Protein AF-A0A939M380-F1 (afdb_monomer_lite)

Secondary structure (DSSP, 8-state):
-------------------------PPPPPPPTTEEEEEEEEEE-TTSTT-EEEEEEEEE-TT--PPP----TT-------SS--------S-EESTTSSB-SSSHHHHHHHTT-SPEETT---EE--EEHHHHHHHHHHGGGSPSS------S--EEHHHHHHHHHHHTTPPPPPEE-HHHHHHHHHHHHHHHHHT------HHHHHHS---PPP-HHHHGGG--

InterPro domains:
  IPR036291 NAD(P)-binding domain superfamily [SSF51735] (95-222)

Structure (mmCIF, N/CA/C/O backbone):
data_AF-A0A939M380-F1
#
_entry.id   AF-A0A939M380-F1
#
loop_
_atom_site.group_PDB
_atom_site.id
_atom_site.type_symbol
_atom_site.label_atom_id
_atom_site.label_alt_id
_atom_site.label_comp_id
_atom_site.label_asym_id
_atom_site.label_entity_id
_atom_site.label_seq_id
_atom_site.pdbx_PDB_ins_code
_atom_site.Cartn_x
_atom_site.Cartn_y
_atom_site.Cartn_z
_atom_site.occupancy
_atom_site.B_iso_or_equiv
_atom_site.auth_seq_id
_atom_site.auth_comp_id
_atom_site.auth_asym_id
_atom_site.auth_atom_id
_atom_site.pdbx_PDB_model_num
ATOM 1 N N . MET A 1 1 ? 70.194 13.492 33.182 1.00 28.19 1 MET A N 1
ATOM 2 C CA . MET A 1 1 ? 71.571 13.928 32.869 1.00 28.19 1 MET A CA 1
ATOM 3 C C . MET A 1 1 ? 72.460 12.709 32.989 1.00 28.19 1 MET A C 1
ATOM 5 O O . MET A 1 1 ? 72.556 12.176 34.079 1.00 28.19 1 MET A O 1
ATOM 9 N N . ALA A 1 2 ? 72.834 12.131 31.847 1.00 26.52 2 ALA A N 1
ATOM 10 C CA . ALA A 1 2 ? 74.222 12.077 31.345 1.00 26.52 2 ALA A CA 1
ATOM 11 C C . ALA A 1 2 ? 74.789 10.675 31.646 1.00 26.52 2 ALA A C 1
ATOM 13 O O . ALA A 1 2 ? 74.464 10.126 32.687 1.00 26.52 2 ALA A O 1
ATOM 14 N N . ALA A 1 3 ? 75.571 9.982 30.829 1.00 26.36 3 ALA A N 1
ATOM 15 C CA . ALA A 1 3 ? 76.133 10.121 29.484 1.00 26.36 3 ALA A CA 1
ATOM 16 C C . ALA A 1 3 ? 76.517 8.664 29.096 1.00 26.36 3 ALA A C 1
ATOM 18 O O . ALA A 1 3 ? 76.814 7.865 29.979 1.00 26.36 3 ALA A O 1
ATOM 19 N N . ARG A 1 4 ? 76.247 8.142 27.895 1.00 24.91 4 ARG A N 1
ATOM 20 C CA . ARG A 1 4 ? 77.059 8.203 26.661 1.00 24.91 4 ARG A CA 1
ATOM 21 C C . ARG A 1 4 ? 78.576 8.032 26.870 1.00 24.91 4 ARG A C 1
ATOM 23 O O . ARG A 1 4 ? 79.164 8.880 27.519 1.00 24.91 4 ARG A O 1
ATOM 30 N N . GLU A 1 5 ? 79.130 6.971 26.258 1.00 28.64 5 GLU A N 1
ATOM 31 C CA . GLU A 1 5 ? 80.466 6.788 25.620 1.00 28.64 5 GLU A CA 1
ATOM 32 C C . GLU A 1 5 ? 80.814 5.279 25.661 1.00 28.64 5 GLU A C 1
ATOM 34 O O . GLU A 1 5 ? 81.024 4.720 26.729 1.00 28.64 5 GLU A O 1
ATOM 39 N N . ALA A 1 6 ? 80.624 4.470 24.612 1.00 28.73 6 ALA A N 1
ATOM 40 C CA . ALA A 1 6 ? 81.289 4.426 23.302 1.00 28.73 6 ALA A CA 1
ATOM 41 C C . ALA A 1 6 ? 82.823 4.281 23.381 1.00 28.73 6 ALA A C 1
ATOM 43 O O . ALA A 1 6 ? 83.525 5.238 23.688 1.00 28.73 6 ALA A O 1
ATOM 44 N N . LYS A 1 7 ? 83.327 3.093 23.017 1.00 26.88 7 LYS A N 1
ATOM 45 C CA . LYS A 1 7 ? 84.646 2.915 22.394 1.00 26.88 7 LYS A CA 1
ATOM 46 C C . LYS A 1 7 ? 84.550 1.901 21.254 1.00 26.88 7 LYS A C 1
ATOM 48 O O . LYS A 1 7 ? 84.319 0.716 21.481 1.00 26.88 7 LYS A O 1
ATOM 53 N N . GLU A 1 8 ? 84.692 2.438 20.047 1.00 27.58 8 GLU A N 1
ATOM 54 C CA . GLU A 1 8 ? 85.018 1.762 18.792 1.00 27.58 8 GLU A CA 1
ATOM 55 C C . GLU A 1 8 ? 86.441 1.185 18.816 1.00 27.58 8 GLU A C 1
ATOM 57 O O . GLU A 1 8 ? 87.321 1.725 19.489 1.00 27.58 8 GLU A O 1
ATOM 62 N N . ASN A 1 9 ? 86.646 0.092 18.072 1.00 26.94 9 ASN A N 1
ATOM 63 C CA . ASN A 1 9 ? 87.593 0.019 16.945 1.00 26.94 9 ASN A CA 1
ATOM 64 C C . ASN A 1 9 ? 87.469 -1.372 16.269 1.00 26.94 9 ASN A C 1
ATOM 66 O O . ASN A 1 9 ? 87.582 -2.385 16.952 1.00 26.94 9 ASN A O 1
ATOM 70 N N . GLU A 1 10 ? 86.991 -1.467 15.014 1.00 30.34 10 GLU A N 1
ATOM 71 C CA . GLU A 1 10 ? 87.742 -1.368 13.725 1.00 30.34 10 GLU A CA 1
ATOM 72 C C . GLU A 1 10 ? 88.222 -2.785 13.295 1.00 30.34 10 GLU A C 1
ATOM 74 O O . GLU A 1 10 ? 88.784 -3.494 14.118 1.00 30.34 10 GLU A O 1
ATOM 79 N N . TYR A 1 11 ? 87.986 -3.369 12.107 1.00 25.62 11 TYR A N 1
ATOM 80 C CA . TYR A 1 11 ? 88.006 -2.908 10.707 1.00 25.62 11 TYR A CA 1
ATOM 81 C C . TYR A 1 11 ? 87.287 -3.936 9.784 1.00 25.62 11 TYR A C 1
ATOM 83 O O . TYR A 1 11 ? 87.462 -5.134 10.002 1.00 25.62 11 TYR A O 1
ATOM 91 N N . ASN A 1 12 ? 86.562 -3.518 8.726 1.00 26.70 12 ASN A N 1
ATOM 92 C CA . ASN A 1 12 ? 87.056 -3.556 7.326 1.00 26.70 12 ASN A CA 1
ATOM 93 C C . ASN A 1 12 ? 86.033 -3.035 6.266 1.00 26.70 12 ASN A C 1
ATOM 95 O O . ASN A 1 12 ? 84.881 -3.453 6.242 1.00 26.70 12 ASN A O 1
ATOM 99 N N . GLU A 1 13 ? 86.533 -2.133 5.408 1.00 29.19 13 GLU A N 1
ATOM 100 C CA . GLU A 1 13 ? 86.229 -1.751 4.000 1.00 29.19 13 GLU A CA 1
ATOM 101 C C . GLU A 1 13 ? 84.811 -1.567 3.377 1.00 29.19 13 GLU A C 1
ATOM 103 O O . GLU A 1 13 ? 84.076 -2.507 3.101 1.00 29.19 13 GLU A O 1
ATOM 108 N N . TYR A 1 14 ? 84.544 -0.298 3.007 1.00 29.77 14 TYR A N 1
ATOM 109 C CA . TYR A 1 14 ? 84.024 0.282 1.739 1.00 29.77 14 TYR A CA 1
ATOM 110 C C . TYR A 1 14 ? 83.062 -0.488 0.795 1.00 29.77 14 TYR A C 1
ATOM 112 O O . TYR A 1 14 ? 83.505 -1.293 -0.014 1.00 29.77 14 TYR A O 1
ATOM 120 N N . GLN A 1 15 ? 81.796 -0.029 0.711 1.00 23.77 15 GLN A N 1
ATOM 121 C CA . GLN A 1 15 ? 81.152 0.571 -0.493 1.00 23.77 15 GLN A CA 1
ATOM 122 C C . GLN A 1 15 ? 79.663 0.916 -0.233 1.00 23.77 15 GLN A C 1
ATOM 124 O O . GLN A 1 15 ? 78.892 0.076 0.215 1.00 23.77 15 GLN A O 1
ATOM 129 N N . ILE A 1 16 ? 79.233 2.143 -0.562 1.00 32.91 16 ILE A N 1
ATOM 130 C CA . ILE A 1 16 ? 77.809 2.535 -0.665 1.00 32.91 16 ILE A CA 1
ATOM 131 C C . ILE A 1 16 ? 77.300 2.091 -2.047 1.00 32.91 16 ILE A C 1
ATOM 133 O O . ILE A 1 16 ? 77.940 2.446 -3.040 1.00 32.91 16 ILE A O 1
ATOM 137 N N . PRO A 1 17 ? 76.175 1.351 -2.156 1.00 26.00 17 PRO A N 1
ATOM 138 C CA . PRO A 1 17 ? 75.055 1.928 -2.913 1.00 26.00 17 PRO A CA 1
ATOM 139 C C . PRO A 1 17 ? 73.636 1.491 -2.494 1.00 26.00 17 PRO A C 1
ATOM 141 O O . PRO A 1 17 ? 73.383 0.364 -2.091 1.00 26.00 17 PRO A O 1
ATOM 144 N N . CYS A 1 18 ? 72.704 2.418 -2.740 1.00 22.64 18 CYS A N 1
ATOM 145 C CA . CYS A 1 18 ? 71.281 2.219 -3.037 1.00 22.64 18 CYS A CA 1
ATOM 146 C C . CYS A 1 18 ? 70.440 1.382 -2.062 1.00 22.64 18 CYS A C 1
ATOM 148 O O . CYS A 1 18 ? 70.318 0.166 -2.182 1.00 22.64 18 CYS A O 1
ATOM 150 N N . ALA A 1 19 ? 69.688 2.085 -1.212 1.00 25.19 19 ALA A N 1
ATOM 151 C CA . ALA A 1 19 ? 68.443 1.557 -0.675 1.00 25.19 19 ALA A CA 1
ATOM 152 C C . ALA A 1 19 ? 67.524 1.145 -1.838 1.00 25.19 19 ALA A C 1
ATOM 154 O O . ALA A 1 19 ? 67.106 1.980 -2.644 1.00 25.19 19 ALA A O 1
ATOM 155 N N . ALA A 1 20 ? 67.218 -0.147 -1.925 1.00 24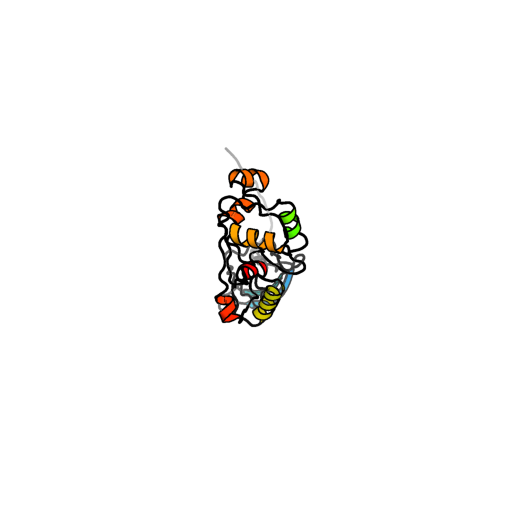.14 20 ALA A N 1
ATOM 156 C CA . ALA A 1 20 ? 66.146 -0.641 -2.766 1.00 24.14 20 ALA A CA 1
ATOM 157 C C . ALA A 1 20 ? 64.832 -0.011 -2.282 1.00 24.14 20 ALA A C 1
ATOM 159 O O . ALA A 1 20 ? 64.360 -0.287 -1.179 1.00 24.14 20 ALA A O 1
ATOM 160 N N . VAL A 1 21 ? 64.250 0.865 -3.101 1.00 25.55 21 VAL A N 1
ATOM 161 C CA . VAL A 1 21 ? 62.865 1.303 -2.931 1.00 25.55 21 VAL A CA 1
ATOM 162 C C . VAL A 1 21 ? 61.996 0.075 -3.174 1.00 25.55 21 VAL A C 1
ATOM 164 O O . VAL A 1 21 ? 61.810 -0.351 -4.312 1.00 25.55 21 VAL A O 1
ATOM 167 N N . ALA A 1 22 ? 61.482 -0.516 -2.099 1.00 23.70 22 ALA A N 1
ATOM 168 C CA . ALA A 1 22 ? 60.409 -1.488 -2.194 1.00 23.70 22 ALA A CA 1
ATOM 169 C C . ALA A 1 22 ? 59.154 -0.747 -2.681 1.00 23.70 22 ALA A C 1
ATOM 171 O O . ALA A 1 22 ? 58.470 -0.071 -1.912 1.00 23.70 22 ALA A O 1
ATOM 172 N N . ILE A 1 23 ? 58.878 -0.824 -3.984 1.00 26.62 23 ILE A N 1
ATOM 173 C CA . ILE A 1 23 ? 57.591 -0.414 -4.544 1.00 26.62 23 ILE A CA 1
ATOM 174 C C . ILE A 1 23 ? 56.575 -1.439 -4.045 1.00 26.62 23 ILE A C 1
ATOM 176 O O . ILE A 1 23 ? 56.533 -2.568 -4.529 1.00 26.62 23 ILE A O 1
ATOM 180 N N . ALA A 1 24 ? 55.782 -1.058 -3.044 1.00 27.20 24 ALA A N 1
ATOM 181 C CA . ALA A 1 24 ? 54.640 -1.843 -2.607 1.00 27.20 24 ALA A CA 1
ATOM 182 C C . ALA A 1 24 ? 53.633 -1.914 -3.763 1.00 27.20 24 ALA A C 1
ATOM 184 O O . ALA A 1 24 ? 52.935 -0.944 -4.063 1.00 27.20 24 ALA A O 1
ATOM 185 N N . THR A 1 25 ? 53.581 -3.052 -4.447 1.00 30.00 25 THR A N 1
ATOM 186 C CA . THR A 1 25 ? 52.498 -3.359 -5.378 1.00 30.00 25 THR A CA 1
ATOM 187 C C . THR A 1 25 ? 51.225 -3.535 -4.559 1.00 30.00 25 THR A C 1
ATOM 189 O O . THR A 1 25 ? 51.139 -4.464 -3.756 1.00 30.00 25 THR A O 1
ATOM 192 N N . ALA A 1 26 ? 50.249 -2.641 -4.731 1.00 37.53 26 ALA A N 1
ATOM 193 C CA . ALA A 1 26 ? 48.913 -2.850 -4.188 1.00 37.53 26 ALA A CA 1
ATOM 194 C C . ALA A 1 26 ? 48.344 -4.131 -4.810 1.00 37.53 26 ALA A C 1
ATOM 196 O O . ALA A 1 26 ? 48.208 -4.219 -6.031 1.00 37.53 26 ALA A O 1
ATOM 197 N N . MET A 1 27 ? 48.078 -5.137 -3.980 1.00 37.66 27 MET A N 1
ATOM 198 C CA . MET A 1 27 ? 47.362 -6.326 -4.424 1.00 37.66 27 MET A CA 1
ATOM 199 C C . MET A 1 27 ? 45.886 -5.967 -4.646 1.00 37.66 27 MET A C 1
ATOM 201 O O . MET A 1 27 ? 45.347 -5.171 -3.870 1.00 37.66 27 MET A O 1
ATOM 205 N N . PRO A 1 28 ? 45.233 -6.502 -5.695 1.00 44.91 28 PRO A N 1
ATOM 206 C CA . PRO A 1 28 ? 43.793 -6.354 -5.852 1.00 44.91 28 PRO A CA 1
ATOM 207 C C . PRO A 1 28 ? 43.071 -6.963 -4.647 1.00 44.91 28 PRO A C 1
ATOM 209 O O . PRO A 1 28 ? 43.544 -7.940 -4.062 1.00 44.91 28 PRO A O 1
ATOM 212 N N . ALA A 1 29 ? 41.942 -6.357 -4.275 1.00 49.19 29 ALA A N 1
ATOM 213 C CA . ALA A 1 29 ? 41.067 -6.894 -3.243 1.00 49.19 29 ALA A CA 1
ATOM 214 C C . ALA A 1 29 ? 40.643 -8.315 -3.642 1.00 49.19 29 ALA A C 1
ATOM 216 O O . ALA A 1 29 ? 40.210 -8.540 -4.774 1.00 49.19 29 ALA A O 1
ATOM 217 N N . ALA A 1 30 ? 40.829 -9.273 -2.735 1.00 47.31 30 ALA A N 1
ATOM 218 C CA . ALA A 1 30 ? 40.290 -10.611 -2.915 1.00 47.31 30 ALA A CA 1
ATOM 219 C C . ALA A 1 30 ? 38.763 -10.535 -2.813 1.00 47.31 30 ALA A C 1
ATOM 221 O O . ALA A 1 30 ? 38.241 -9.787 -1.990 1.00 47.31 30 ALA A O 1
ATOM 222 N N . ALA A 1 31 ? 38.070 -11.295 -3.654 1.00 48.09 31 ALA A N 1
ATOM 223 C CA . ALA A 1 31 ? 36.627 -11.436 -3.558 1.00 48.09 31 ALA A CA 1
ATOM 224 C C . ALA A 1 31 ? 36.254 -12.147 -2.243 1.00 48.09 31 ALA A C 1
ATOM 226 O O . ALA A 1 31 ? 36.873 -13.161 -1.906 1.00 48.09 31 ALA A O 1
ATOM 227 N N . GLU A 1 32 ? 35.269 -11.620 -1.514 1.00 56.94 32 GLU A N 1
ATOM 228 C CA . GLU A 1 32 ? 34.660 -12.283 -0.350 1.00 56.94 32 GLU A CA 1
ATOM 229 C C . GLU A 1 32 ? 33.327 -12.962 -0.728 1.00 56.94 32 GLU A C 1
ATOM 231 O O . GLU A 1 32 ? 32.855 -12.837 -1.859 1.00 56.94 32 GLU A O 1
ATOM 236 N N . ASP A 1 33 ? 32.731 -13.731 0.194 1.00 50.47 33 ASP A N 1
ATOM 237 C CA . ASP A 1 33 ? 31.532 -14.543 -0.067 1.00 50.47 33 ASP A CA 1
ATOM 238 C C . ASP A 1 33 ? 30.381 -13.707 -0.666 1.00 50.47 33 ASP A C 1
ATOM 240 O O . ASP A 1 33 ? 29.816 -12.827 -0.018 1.00 50.47 33 ASP A O 1
ATOM 244 N N . GLY A 1 34 ? 30.011 -14.011 -1.916 1.00 54.16 34 GLY A N 1
ATOM 245 C CA . GLY A 1 34 ? 28.943 -13.321 -2.656 1.00 54.16 34 GLY A CA 1
ATOM 246 C C . GLY A 1 34 ? 29.398 -12.138 -3.523 1.00 54.16 34 GLY A C 1
ATOM 247 O O . GLY A 1 34 ? 28.563 -11.507 -4.174 1.00 54.16 34 GLY A O 1
ATOM 248 N N . GLU A 1 35 ? 30.699 -11.852 -3.570 1.00 60.09 35 GLU A N 1
ATOM 249 C CA . GLU A 1 35 ? 31.323 -10.896 -4.487 1.00 60.09 35 GLU A CA 1
ATOM 250 C C . GLU A 1 35 ? 32.131 -11.666 -5.542 1.00 60.09 35 GLU A C 1
ATOM 252 O O . GLU A 1 35 ? 32.789 -12.660 -5.244 1.00 60.09 35 GLU A O 1
ATOM 257 N N . THR A 1 36 ? 32.088 -11.245 -6.805 1.00 69.62 36 THR A N 1
ATOM 258 C CA . THR A 1 36 ? 33.028 -11.728 -7.828 1.00 69.62 36 THR A CA 1
ATOM 259 C C . THR A 1 36 ? 33.773 -10.539 -8.401 1.00 69.62 36 THR A C 1
ATOM 261 O O . THR A 1 36 ? 33.195 -9.685 -9.069 1.00 69.62 36 THR A O 1
ATOM 264 N N . VAL A 1 37 ? 35.077 -10.480 -8.132 1.00 69.12 37 VAL A N 1
ATOM 265 C CA . VAL A 1 37 ? 35.956 -9.433 -8.655 1.00 69.12 37 VAL A CA 1
ATOM 266 C C . VAL A 1 37 ? 36.711 -9.982 -9.856 1.00 69.12 37 VAL A C 1
ATOM 268 O O . VAL A 1 37 ? 37.578 -10.845 -9.719 1.00 69.12 37 VAL A O 1
ATOM 271 N N . THR A 1 38 ? 36.399 -9.466 -11.041 1.00 77.00 38 THR A N 1
ATOM 272 C CA . THR A 1 38 ? 37.073 -9.846 -12.285 1.00 77.00 38 THR A CA 1
ATOM 273 C C . THR A 1 38 ? 38.028 -8.731 -12.712 1.00 77.00 38 THR A C 1
ATOM 275 O O . THR A 1 38 ? 37.576 -7.633 -13.058 1.00 77.00 38 THR A O 1
ATOM 278 N N . PRO A 1 39 ? 39.354 -8.965 -12.722 1.00 74.88 39 PRO A N 1
ATOM 279 C CA . PRO A 1 39 ? 40.307 -7.998 -13.252 1.00 74.88 39 PRO A CA 1
ATOM 280 C C . PRO A 1 39 ? 40.040 -7.762 -14.739 1.00 74.88 39 PRO A C 1
ATOM 282 O O . PRO A 1 39 ? 40.003 -8.717 -15.512 1.00 74.88 39 PRO A O 1
ATOM 285 N N . TYR A 1 40 ? 39.878 -6.502 -15.151 1.00 73.31 40 TYR A N 1
ATOM 286 C CA . TYR A 1 40 ? 39.649 -6.170 -16.558 1.00 73.31 40 TYR A CA 1
ATOM 287 C C . TYR A 1 40 ? 40.948 -5.756 -17.255 1.00 73.31 40 TYR A C 1
ATOM 289 O O . TYR A 1 40 ? 41.372 -6.413 -18.203 1.00 73.31 40 TYR A O 1
ATOM 297 N N . PHE A 1 41 ? 41.636 -4.719 -16.763 1.00 79.31 41 PHE A N 1
ATOM 298 C CA . PHE A 1 41 ? 42.991 -4.391 -17.223 1.00 79.31 41 PHE A CA 1
ATOM 299 C C . PHE A 1 41 ? 43.789 -3.556 -16.217 1.00 79.31 41 PHE A C 1
ATOM 301 O O . PHE A 1 41 ? 43.244 -2.871 -15.349 1.00 79.31 41 PHE A O 1
ATOM 308 N N . ASN A 1 42 ? 45.110 -3.574 -16.404 1.00 79.38 42 ASN A N 1
ATOM 309 C CA . ASN A 1 42 ? 46.071 -2.697 -15.748 1.00 79.38 42 ASN A CA 1
ATOM 310 C C . ASN A 1 42 ? 46.896 -1.985 -16.827 1.00 79.38 42 ASN A C 1
ATOM 312 O O . ASN A 1 42 ? 47.654 -2.635 -17.547 1.00 79.38 42 ASN A O 1
ATOM 316 N N . LEU A 1 43 ? 46.735 -0.670 -16.964 1.00 77.38 43 LEU A N 1
ATOM 317 C CA . LEU A 1 43 ? 47.419 0.120 -17.988 1.00 77.38 43 LEU A CA 1
ATOM 318 C C . LEU A 1 43 ? 48.209 1.256 -17.347 1.00 77.38 43 LEU A C 1
ATOM 320 O O . LEU A 1 43 ? 47.670 2.022 -16.552 1.00 77.38 43 LEU A O 1
ATOM 324 N N . ALA A 1 44 ? 49.480 1.403 -17.724 1.00 79.12 44 ALA A N 1
ATOM 325 C CA . ALA A 1 44 ? 50.256 2.585 -17.364 1.00 79.12 44 ALA A CA 1
ATOM 326 C C . ALA A 1 44 ? 49.607 3.837 -17.974 1.00 79.12 44 ALA A C 1
ATOM 328 O O . ALA A 1 44 ? 49.235 3.847 -19.149 1.00 79.12 44 ALA A O 1
ATOM 329 N N . ILE A 1 45 ? 49.491 4.905 -17.188 1.00 74.81 45 ILE A N 1
ATOM 330 C CA . ILE A 1 45 ? 48.961 6.180 -17.670 1.00 74.81 45 ILE A CA 1
ATOM 331 C C . ILE A 1 45 ? 50.086 6.871 -18.437 1.00 74.81 45 ILE A C 1
ATOM 333 O O . ILE A 1 45 ? 51.051 7.355 -17.846 1.00 74.81 45 ILE A O 1
ATOM 337 N N . SER A 1 46 ? 49.979 6.889 -19.766 1.00 69.94 46 SER A N 1
ATOM 338 C CA . SER A 1 46 ? 51.091 7.227 -20.666 1.00 69.94 46 SER A CA 1
ATOM 339 C C . SER A 1 46 ? 51.708 8.611 -20.425 1.00 69.94 46 SER A C 1
ATOM 341 O O . SER A 1 46 ? 52.876 8.817 -20.735 1.00 69.94 46 SER A O 1
ATOM 343 N N . ASN A 1 47 ? 50.956 9.554 -19.855 1.00 65.31 47 ASN A N 1
ATOM 344 C CA . ASN A 1 47 ? 51.395 10.917 -19.557 1.00 65.31 47 ASN A CA 1
ATOM 345 C C . ASN A 1 47 ? 51.714 11.174 -18.070 1.00 65.31 47 ASN A C 1
ATOM 347 O O . ASN A 1 47 ? 52.005 12.315 -17.716 1.00 65.31 47 ASN A O 1
ATOM 351 N N . ILE A 1 48 ? 51.673 10.158 -17.196 1.00 70.38 48 ILE A N 1
ATOM 352 C CA . ILE A 1 48 ? 51.993 10.304 -15.766 1.00 70.38 48 ILE A CA 1
ATOM 353 C C . ILE A 1 48 ? 52.957 9.186 -15.328 1.00 70.38 48 ILE A C 1
ATOM 355 O O . ILE A 1 48 ? 52.516 8.097 -14.948 1.00 70.38 48 ILE A O 1
ATOM 359 N N . PRO A 1 49 ? 54.282 9.437 -15.356 1.00 75.25 49 PRO A N 1
ATOM 360 C CA . PRO A 1 49 ? 55.289 8.444 -14.996 1.00 75.25 49 PRO A CA 1
ATOM 361 C C . PRO A 1 49 ? 55.046 7.833 -13.610 1.00 75.25 49 PRO A C 1
ATOM 363 O O . PRO A 1 49 ? 54.842 8.543 -12.625 1.00 75.25 49 PRO A O 1
ATOM 366 N N . GLY A 1 50 ? 55.068 6.502 -13.536 1.00 77.56 50 GLY A N 1
ATOM 367 C CA . GLY A 1 50 ? 54.866 5.756 -12.290 1.00 77.56 50 GLY A CA 1
ATOM 368 C C . GLY A 1 50 ? 53.408 5.619 -11.836 1.00 77.56 50 GLY A C 1
ATOM 369 O O . GLY A 1 50 ? 53.176 5.163 -10.717 1.00 77.56 50 GLY A O 1
ATOM 370 N N . LYS A 1 51 ? 52.422 6.001 -12.662 1.00 72.38 51 LYS A N 1
ATOM 371 C CA . LYS A 1 51 ? 50.994 5.785 -12.381 1.00 72.38 51 LYS A CA 1
ATOM 372 C C . LYS A 1 51 ? 50.370 4.796 -13.364 1.00 72.38 51 LYS A C 1
ATOM 374 O O . LYS A 1 51 ? 50.681 4.807 -14.553 1.00 72.38 51 LYS A O 1
ATOM 379 N N . SER A 1 52 ? 49.436 3.996 -12.857 1.00 75.06 52 SER A N 1
ATOM 380 C CA . SER A 1 52 ? 48.651 3.039 -13.637 1.00 75.06 52 SER A CA 1
ATOM 381 C C . SER A 1 52 ? 47.165 3.185 -13.321 1.00 75.06 52 SER A C 1
ATOM 383 O O . SER A 1 52 ? 46.801 3.501 -12.187 1.00 75.06 52 SER A O 1
ATOM 385 N N . LEU A 1 53 ? 46.320 2.955 -14.323 1.00 73.00 53 LEU A N 1
ATOM 386 C CA . LEU A 1 53 ? 44.882 2.783 -14.184 1.00 73.00 53 LEU A CA 1
ATOM 387 C C . LEU A 1 53 ? 44.581 1.291 -14.058 1.00 73.00 53 LEU A C 1
ATOM 389 O O . LEU A 1 53 ? 44.958 0.497 -14.922 1.00 73.00 53 LEU A O 1
ATOM 393 N N . PHE A 1 54 ? 43.870 0.939 -12.995 1.00 72.38 54 PHE A N 1
ATOM 394 C CA . PHE A 1 54 ? 43.400 -0.412 -12.747 1.00 72.38 54 PHE A CA 1
ATOM 395 C C . PHE A 1 54 ? 41.877 -0.431 -12.832 1.00 72.38 54 PHE A C 1
ATOM 397 O O . PHE A 1 54 ? 41.217 0.334 -12.130 1.00 72.38 54 PHE A O 1
ATOM 404 N N . VAL A 1 55 ? 41.331 -1.276 -13.706 1.00 71.75 55 VAL A N 1
ATOM 405 C CA . VAL A 1 55 ? 39.884 -1.449 -13.872 1.00 71.75 55 VAL A CA 1
ATOM 406 C C . VAL A 1 55 ? 39.520 -2.886 -13.533 1.00 71.75 55 VAL A C 1
ATOM 408 O O . VAL A 1 55 ? 40.152 -3.828 -14.016 1.00 71.75 55 VAL A O 1
ATOM 411 N N . GLN A 1 56 ? 38.497 -3.039 -12.698 1.00 72.94 56 GLN A N 1
ATOM 412 C CA . GLN A 1 56 ? 37.944 -4.318 -12.266 1.00 72.94 56 GLN A CA 1
ATOM 413 C C . GLN A 1 56 ? 36.426 -4.261 -12.408 1.00 72.94 56 GLN A C 1
ATOM 415 O O . GLN A 1 56 ? 35.829 -3.215 -12.148 1.00 72.94 56 GLN A O 1
ATOM 420 N N . PHE A 1 57 ? 35.818 -5.378 -12.791 1.00 68.88 57 PHE A N 1
ATOM 421 C CA . PHE A 1 57 ? 34.387 -5.589 -12.613 1.00 68.88 57 PHE A CA 1
ATOM 422 C C . PHE A 1 57 ? 34.148 -6.197 -11.240 1.00 68.88 57 PHE A C 1
ATOM 424 O O . PHE A 1 57 ? 34.901 -7.072 -10.814 1.00 68.88 57 PHE A O 1
ATOM 431 N N . VAL A 1 58 ? 33.122 -5.706 -10.559 1.00 68.06 58 VAL A N 1
ATOM 432 C CA . VAL A 1 58 ? 32.709 -6.197 -9.250 1.00 68.06 58 VAL A CA 1
ATOM 433 C C . VAL A 1 58 ? 31.243 -6.576 -9.369 1.00 68.06 58 VAL A C 1
ATOM 435 O O . VAL A 1 58 ? 30.390 -5.697 -9.488 1.00 68.06 58 VAL A O 1
ATOM 438 N N . ASP A 1 59 ? 30.968 -7.874 -9.360 1.00 63.69 59 ASP A N 1
ATOM 439 C CA . ASP A 1 59 ? 29.612 -8.402 -9.297 1.00 63.69 59 ASP A CA 1
ATOM 440 C C . ASP A 1 59 ? 29.243 -8.617 -7.830 1.00 63.69 59 ASP A C 1
ATOM 442 O O . ASP A 1 59 ? 29.952 -9.319 -7.107 1.00 63.69 59 ASP A O 1
ATOM 446 N N . GLN A 1 60 ? 28.140 -8.015 -7.385 1.00 61.41 60 GLN A N 1
ATOM 447 C CA . GLN A 1 60 ? 27.628 -8.163 -6.021 1.00 61.41 60 GLN A CA 1
ATOM 448 C C . GLN A 1 60 ? 26.247 -8.815 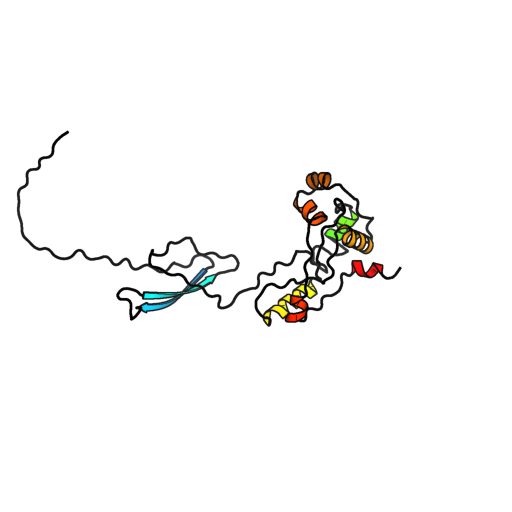-6.045 1.00 61.41 60 GLN A C 1
ATOM 450 O O . GLN A 1 60 ? 25.386 -8.449 -6.849 1.00 61.41 60 GLN A O 1
ATOM 455 N N . CYS A 1 61 ? 26.005 -9.756 -5.132 1.00 52.34 61 CYS A N 1
ATOM 456 C CA . CYS A 1 61 ? 24.648 -10.213 -4.842 1.00 52.34 61 CYS A CA 1
ATOM 457 C C . CYS A 1 61 ? 23.793 -9.073 -4.251 1.00 52.34 61 CYS A C 1
ATOM 459 O O . CYS A 1 61 ? 24.314 -8.112 -3.684 1.00 52.34 61 CYS A O 1
ATOM 461 N N . ARG A 1 62 ? 22.459 -9.185 -4.343 1.00 49.34 62 ARG A N 1
ATOM 462 C CA . ARG A 1 62 ? 21.533 -8.226 -3.713 1.00 49.34 62 ARG A CA 1
ATOM 463 C C . ARG A 1 62 ? 21.860 -8.025 -2.229 1.00 49.34 62 ARG A C 1
ATOM 465 O O . ARG A 1 62 ? 21.949 -8.996 -1.485 1.00 49.34 62 ARG A O 1
ATOM 472 N N . GLY A 1 63 ? 21.987 -6.764 -1.812 1.00 53.78 63 GLY A N 1
ATOM 473 C CA . GLY A 1 63 ? 22.349 -6.394 -0.439 1.00 53.78 63 GLY A CA 1
ATOM 474 C C . GLY A 1 63 ? 23.828 -6.599 -0.086 1.00 53.78 63 GLY A C 1
ATOM 475 O O . GLY A 1 63 ? 24.196 -6.402 1.069 1.00 53.78 63 GLY A O 1
ATOM 476 N N . GLY A 1 64 ? 24.669 -6.989 -1.049 1.00 56.75 64 GLY A N 1
ATOM 477 C CA . GLY A 1 64 ? 26.110 -7.124 -0.869 1.00 56.75 64 GLY A CA 1
ATOM 478 C C . GLY A 1 64 ? 26.803 -5.781 -0.633 1.00 56.75 64 GLY A C 1
ATOM 479 O O . GLY A 1 64 ? 26.339 -4.727 -1.066 1.00 56.75 64 GLY A O 1
ATOM 480 N N . ALA A 1 65 ? 27.930 -5.833 0.069 1.00 57.81 65 ALA A N 1
ATOM 481 C CA . ALA A 1 65 ? 28.828 -4.708 0.276 1.00 57.81 65 ALA A CA 1
ATOM 482 C C . ALA A 1 65 ? 30.269 -5.226 0.266 1.00 57.81 65 ALA A C 1
ATOM 484 O O . ALA A 1 65 ? 30.530 -6.314 0.774 1.00 57.81 65 ALA A O 1
ATOM 485 N N . SER A 1 66 ? 31.205 -4.444 -0.271 1.00 61.44 66 SER A N 1
ATOM 486 C CA . SER A 1 66 ? 32.628 -4.792 -0.204 1.00 61.44 66 SER A CA 1
ATOM 487 C C . SER A 1 66 ? 33.177 -4.551 1.208 1.00 61.44 66 SER A C 1
ATOM 489 O O . SER A 1 66 ? 32.777 -3.602 1.894 1.00 61.44 66 SER A O 1
ATOM 491 N N . ALA A 1 67 ? 34.144 -5.369 1.627 1.00 61.31 67 ALA A N 1
ATOM 492 C CA . ALA A 1 67 ? 34.851 -5.174 2.888 1.00 61.31 67 ALA A CA 1
ATOM 493 C C . ALA A 1 67 ? 35.535 -3.796 2.950 1.00 61.31 67 ALA A C 1
ATOM 495 O O . ALA A 1 67 ? 36.019 -3.249 1.948 1.00 61.31 67 ALA A O 1
ATOM 496 N N . SER A 1 68 ? 35.596 -3.232 4.158 1.00 67.69 68 SER A N 1
ATOM 497 C CA . SER A 1 68 ? 36.235 -1.937 4.393 1.00 67.69 68 SER A CA 1
ATOM 498 C C . SER A 1 68 ? 37.709 -1.982 3.985 1.00 67.69 68 SER A C 1
ATOM 500 O O . SER A 1 68 ? 38.484 -2.792 4.491 1.00 67.69 68 SER A O 1
ATOM 502 N N . HIS A 1 69 ? 38.108 -1.089 3.083 1.00 68.81 69 HIS A N 1
ATOM 503 C CA . HIS A 1 69 ? 39.488 -0.941 2.641 1.00 68.81 69 HIS A CA 1
ATOM 504 C C . HIS A 1 69 ? 39.828 0.533 2.412 1.00 68.81 69 HIS A C 1
ATOM 506 O O . HIS A 1 69 ? 38.955 1.397 2.325 1.00 68.81 69 HIS A O 1
ATOM 512 N N . ALA A 1 70 ? 41.125 0.832 2.340 1.00 69.62 70 ALA A N 1
ATOM 513 C CA . ALA A 1 70 ? 41.622 2.191 2.177 1.00 69.62 70 ALA A CA 1
ATOM 514 C C . ALA A 1 70 ? 42.290 2.369 0.814 1.00 69.62 70 ALA A C 1
ATOM 516 O O . ALA A 1 70 ? 43.168 1.598 0.424 1.00 69.62 70 ALA A O 1
ATOM 517 N N . HIS A 1 71 ? 41.923 3.439 0.116 1.00 64.44 71 HIS A N 1
ATOM 518 C CA . HIS A 1 71 ? 42.618 3.849 -1.095 1.00 64.44 71 HIS A CA 1
ATOM 519 C C . HIS A 1 71 ? 43.857 4.688 -0.758 1.00 64.44 71 HIS A C 1
ATOM 521 O O . HIS A 1 71 ? 43.900 5.418 0.236 1.00 64.44 71 HIS A O 1
ATOM 527 N N . ALA A 1 72 ? 44.879 4.621 -1.616 1.00 72.69 72 ALA A N 1
ATOM 528 C CA . ALA A 1 72 ? 46.023 5.519 -1.516 1.00 72.69 72 ALA A CA 1
ATOM 529 C C . ALA A 1 72 ? 45.558 6.983 -1.614 1.00 72.69 72 ALA A C 1
ATOM 531 O O . ALA A 1 72 ? 44.669 7.300 -2.399 1.00 72.69 72 ALA A O 1
ATOM 532 N N . LYS A 1 73 ? 46.214 7.901 -0.891 1.00 66.88 73 LYS A N 1
ATOM 533 C CA . LYS A 1 73 ? 45.858 9.338 -0.875 1.00 66.88 73 LYS A CA 1
ATOM 534 C C . LYS A 1 73 ? 45.833 10.004 -2.262 1.00 66.88 73 LYS A C 1
ATOM 536 O O . LYS A 1 73 ? 45.274 11.082 -2.404 1.00 66.88 73 LYS A O 1
ATOM 541 N N . SER A 1 74 ? 46.464 9.389 -3.266 1.00 66.62 74 SER A N 1
ATOM 542 C CA . SER A 1 74 ? 46.488 9.853 -4.658 1.00 66.62 74 SER A CA 1
ATOM 543 C C . SER A 1 74 ? 45.459 9.181 -5.578 1.00 66.62 74 SER A C 1
ATOM 545 O O . SER A 1 74 ? 45.551 9.366 -6.788 1.00 66.62 74 SER A O 1
ATOM 547 N N . ALA A 1 75 ? 44.577 8.322 -5.064 1.00 65.12 75 ALA A N 1
ATOM 548 C CA . ALA A 1 75 ? 43.584 7.618 -5.870 1.00 65.12 75 ALA A CA 1
ATOM 549 C C . ALA A 1 75 ? 42.342 8.491 -6.113 1.00 65.12 75 ALA A C 1
ATOM 551 O O . ALA A 1 75 ? 41.919 9.237 -5.233 1.00 65.12 75 ALA A O 1
ATOM 552 N N . PHE A 1 76 ? 41.747 8.358 -7.298 1.00 59.78 76 PHE A N 1
ATOM 553 C CA . PHE A 1 76 ? 40.432 8.901 -7.636 1.00 59.78 76 PHE A CA 1
ATOM 554 C C . PHE A 1 76 ? 39.511 7.724 -7.964 1.00 59.78 76 PHE A C 1
ATOM 556 O O . PHE A 1 76 ? 39.897 6.852 -8.744 1.00 59.78 76 PHE A O 1
ATOM 563 N N . VAL A 1 77 ? 38.329 7.677 -7.346 1.00 61.06 77 VAL A N 1
ATOM 564 C CA . VAL A 1 77 ? 37.354 6.592 -7.519 1.00 61.06 77 VAL A CA 1
ATOM 565 C C . VAL A 1 77 ? 36.199 7.102 -8.375 1.00 61.06 77 VAL A C 1
ATOM 567 O O . VAL A 1 77 ? 35.621 8.145 -8.078 1.00 61.06 77 VAL A O 1
ATOM 570 N N . PHE A 1 78 ? 35.862 6.360 -9.427 1.00 48.25 78 PHE A N 1
ATOM 571 C CA . PHE A 1 78 ? 34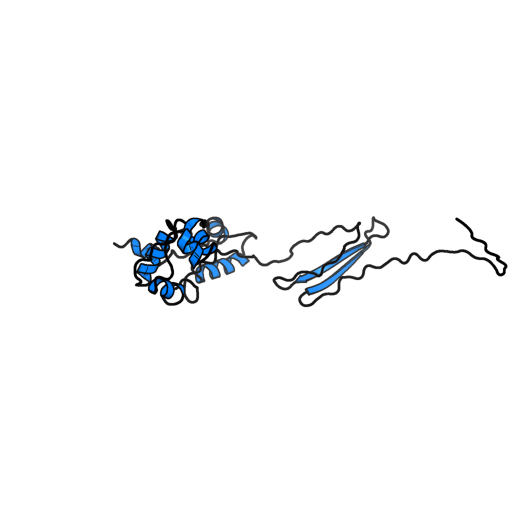.704 6.610 -10.281 1.00 48.25 78 PHE A CA 1
ATOM 572 C C . PHE A 1 78 ? 33.966 5.289 -10.506 1.00 48.25 78 PHE A C 1
ATOM 574 O O . PHE A 1 78 ? 34.595 4.294 -10.861 1.00 48.25 78 PHE A O 1
ATOM 581 N N . ALA A 1 79 ? 32.651 5.282 -10.295 1.00 52.75 79 ALA A N 1
ATOM 582 C CA . ALA A 1 79 ? 31.789 4.121 -10.486 1.00 52.75 79 ALA A CA 1
ATOM 583 C C . ALA A 1 79 ? 30.642 4.480 -11.437 1.00 52.75 79 ALA A C 1
ATOM 585 O O . ALA A 1 79 ? 30.121 5.595 -11.394 1.00 52.75 79 ALA A O 1
ATOM 586 N N . TYR A 1 80 ? 30.250 3.532 -12.285 1.00 48.66 80 TYR A N 1
ATOM 587 C CA . TYR A 1 80 ? 29.109 3.661 -13.186 1.00 48.66 80 TYR A CA 1
ATOM 588 C C . TYR A 1 80 ? 28.327 2.346 -13.197 1.00 48.66 80 TYR A C 1
ATOM 590 O O . TYR A 1 80 ? 28.918 1.268 -13.183 1.00 48.66 80 TYR A O 1
ATOM 598 N N . VAL A 1 81 ? 26.997 2.436 -13.174 1.00 55.94 81 VAL A N 1
ATOM 599 C CA . VAL A 1 81 ? 26.110 1.266 -13.149 1.00 55.94 81 VAL A CA 1
ATOM 600 C C . VAL A 1 81 ? 25.859 0.818 -14.589 1.00 55.94 81 VAL A C 1
ATOM 602 O O . VAL A 1 81 ? 25.290 1.569 -15.377 1.00 55.94 81 VAL A O 1
ATOM 605 N N . LEU A 1 82 ? 26.313 -0.390 -14.930 1.00 56.72 82 LEU A N 1
ATOM 606 C CA . LEU A 1 82 ? 26.167 -0.999 -16.262 1.00 56.72 82 LEU A CA 1
ATOM 607 C C . LEU A 1 82 ? 24.779 -1.608 -16.493 1.00 56.72 82 LEU A C 1
ATOM 609 O O . LEU A 1 82 ? 24.237 -1.542 -17.593 1.00 56.72 82 LEU A O 1
ATOM 613 N N . SER A 1 83 ? 24.216 -2.184 -15.437 1.00 50.16 83 SER A N 1
ATOM 614 C CA . SER A 1 83 ? 22.881 -2.767 -15.356 1.00 50.16 83 SER A CA 1
ATOM 615 C C . SER A 1 83 ? 22.517 -2.824 -13.874 1.00 50.16 83 SER A C 1
ATOM 617 O O . SER A 1 83 ? 23.380 -3.134 -13.05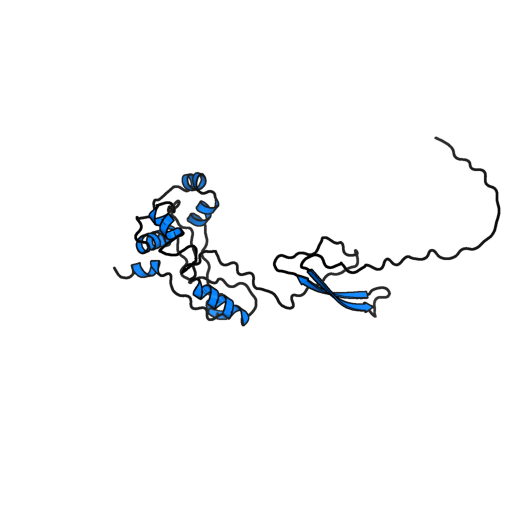3 1.00 50.16 83 SER A O 1
ATOM 619 N N . GLY A 1 84 ? 21.282 -2.500 -13.508 1.00 51.78 84 GLY A N 1
ATOM 620 C CA . GLY A 1 84 ? 20.852 -2.487 -12.112 1.00 51.78 84 GLY A CA 1
ATOM 621 C C . GLY A 1 84 ? 19.376 -2.815 -11.978 1.00 51.78 84 GLY A C 1
ATOM 622 O O . GLY A 1 84 ? 18.617 -2.725 -12.941 1.00 51.78 84 GLY A O 1
ATOM 623 N N . GLU A 1 85 ? 18.989 -3.211 -10.775 1.00 52.31 85 GLU A N 1
ATOM 624 C CA . GLU A 1 85 ? 17.611 -3.509 -10.434 1.00 52.31 85 GLU A CA 1
ATOM 625 C C . GLU A 1 85 ? 16.940 -2.287 -9.801 1.00 52.31 85 GLU A C 1
ATOM 627 O O . GLU A 1 85 ? 17.552 -1.569 -9.008 1.00 52.31 85 GLU A O 1
ATOM 632 N N . ILE A 1 86 ? 15.688 -2.026 -10.182 1.00 44.41 86 ILE A N 1
ATOM 633 C CA . ILE A 1 86 ? 14.890 -0.938 -9.614 1.00 44.41 86 ILE A CA 1
ATOM 634 C C . ILE A 1 86 ? 14.451 -1.362 -8.213 1.00 44.41 86 ILE A C 1
ATOM 636 O O . ILE A 1 86 ? 13.661 -2.293 -8.068 1.00 44.41 86 ILE A O 1
ATOM 640 N N . ASP A 1 87 ? 14.906 -0.636 -7.193 1.00 38.75 87 ASP A N 1
ATOM 641 C CA . ASP A 1 87 ? 14.310 -0.726 -5.864 1.00 38.75 87 ASP A CA 1
ATOM 642 C C . ASP A 1 87 ? 12.926 -0.070 -5.913 1.00 38.75 87 ASP A C 1
ATOM 644 O O . ASP A 1 87 ? 12.774 1.156 -5.970 1.00 38.75 87 ASP A O 1
ATOM 648 N N . SER A 1 88 ? 11.894 -0.909 -5.962 1.00 37.91 88 SER A N 1
ATOM 649 C CA . SER A 1 88 ? 10.515 -0.461 -5.858 1.00 37.91 88 SER A CA 1
ATOM 650 C C . SER A 1 88 ? 10.177 -0.273 -4.382 1.00 37.91 88 SER A C 1
ATOM 652 O O . SER A 1 88 ? 9.892 -1.235 -3.673 1.00 37.91 88 SER A O 1
ATOM 654 N N . GLN A 1 89 ? 10.181 0.974 -3.904 1.00 40.03 89 GLN A N 1
ATOM 655 C CA . GLN A 1 89 ? 9.421 1.312 -2.700 1.00 40.03 89 GLN A CA 1
ATOM 656 C C . GLN A 1 89 ? 7.941 1.346 -3.075 1.00 40.03 89 GLN A C 1
ATOM 658 O O . GLN A 1 89 ? 7.385 2.386 -3.432 1.00 40.03 89 GLN A O 1
ATOM 663 N N . VAL A 1 90 ? 7.304 0.180 -3.026 1.00 42.94 90 VAL A N 1
ATOM 664 C CA . VAL A 1 90 ? 5.848 0.109 -2.967 1.00 42.94 90 VAL A CA 1
ATOM 665 C C . VAL A 1 90 ? 5.472 0.359 -1.514 1.00 42.94 90 VAL A C 1
ATOM 667 O O . VAL A 1 90 ? 5.911 -0.375 -0.633 1.00 42.94 90 VAL A O 1
ATOM 670 N N . ASN A 1 91 ? 4.676 1.393 -1.236 1.00 52.03 91 ASN A N 1
ATOM 671 C CA . ASN A 1 91 ? 3.964 1.430 0.040 1.00 52.03 91 ASN A CA 1
ATOM 672 C C . ASN A 1 91 ? 3.155 0.124 0.129 1.00 52.03 91 ASN A C 1
ATOM 674 O O . ASN A 1 91 ? 2.358 -0.134 -0.768 1.00 52.03 91 ASN A O 1
ATOM 678 N N . GLU A 1 92 ? 3.403 -0.682 1.165 1.00 66.56 92 GLU A N 1
ATOM 679 C CA . GLU A 1 92 ? 3.146 -2.135 1.313 1.00 66.56 92 GLU A CA 1
ATOM 680 C C . GLU A 1 92 ? 1.674 -2.610 1.179 1.00 66.56 92 GLU A C 1
ATOM 682 O O . GLU A 1 92 ? 1.324 -3.738 1.522 1.00 66.56 92 GLU A O 1
ATOM 687 N N . PHE A 1 93 ? 0.772 -1.769 0.681 1.00 88.19 93 PHE A N 1
ATOM 688 C CA . PHE A 1 93 ? -0.673 -1.969 0.680 1.00 88.19 93 PHE A CA 1
ATOM 689 C C . PHE A 1 93 ? -1.165 -2.733 -0.560 1.00 88.19 93 PHE A C 1
ATOM 691 O O . PHE A 1 93 ? -1.999 -2.249 -1.332 1.00 88.19 93 PHE A O 1
ATOM 698 N N . PHE A 1 94 ? -0.647 -3.947 -0.754 1.00 90.25 94 PHE A N 1
ATOM 699 C CA . PHE A 1 94 ? -1.122 -4.856 -1.797 1.00 90.25 94 PHE A CA 1
ATOM 700 C C . PHE A 1 94 ? -2.460 -5.489 -1.423 1.00 90.25 94 PHE A C 1
ATOM 702 O O . PHE A 1 94 ? -2.588 -6.094 -0.358 1.00 90.25 94 PHE A O 1
ATOM 709 N N . TYR A 1 95 ? -3.430 -5.448 -2.332 1.00 90.50 95 TYR A N 1
ATOM 710 C CA . TYR A 1 95 ? -4.669 -6.216 -2.206 1.00 90.50 95 TYR A CA 1
ATOM 711 C C . TYR A 1 95 ? -4.798 -7.277 -3.299 1.00 90.50 95 TYR A C 1
ATOM 713 O O . TYR A 1 95 ? -4.151 -7.196 -4.343 1.00 90.50 95 TYR A O 1
ATOM 721 N N . GLY A 1 96 ? -5.636 -8.277 -3.039 1.00 88.06 96 GLY A N 1
ATOM 722 C CA . GLY A 1 96 ? -5.856 -9.415 -3.925 1.00 88.06 96 GLY A CA 1
ATOM 723 C C . GLY A 1 96 ? -5.484 -10.748 -3.267 1.00 88.06 96 GLY A C 1
ATOM 724 O O . GLY A 1 96 ? -5.112 -10.790 -2.092 1.00 88.06 96 GLY A O 1
ATOM 725 N N . PRO A 1 97 ? -5.619 -11.863 -3.999 1.00 85.88 97 PRO A N 1
ATOM 726 C CA . PRO A 1 97 ? -5.319 -13.188 -3.470 1.00 85.88 97 PRO A CA 1
ATOM 727 C C . PRO A 1 97 ? -3.873 -13.302 -2.966 1.00 85.88 97 PRO A C 1
ATOM 729 O O . PRO A 1 97 ? -2.934 -12.927 -3.663 1.00 85.88 97 PRO A O 1
ATOM 732 N N . GLY A 1 98 ? -3.695 -13.852 -1.761 1.00 84.06 98 GLY A N 1
ATOM 733 C CA . GLY A 1 98 ? -2.372 -14.107 -1.178 1.00 84.06 98 GLY A CA 1
ATOM 734 C C . GLY A 1 98 ? -1.631 -12.871 -0.657 1.00 84.06 98 GLY A C 1
ATOM 735 O O . GLY A 1 98 ? -0.445 -12.975 -0.355 1.00 84.06 98 GLY A O 1
ATOM 736 N N . THR A 1 99 ? -2.293 -11.716 -0.555 1.00 87.69 99 THR A N 1
ATOM 737 C CA . THR A 1 99 ? -1.728 -10.519 0.083 1.00 87.69 99 THR A CA 1
ATOM 738 C C . THR A 1 99 ? -2.240 -10.356 1.514 1.00 87.69 99 THR A C 1
ATOM 740 O O . THR A 1 99 ? -3.020 -11.171 1.995 1.00 87.69 99 THR A O 1
ATOM 743 N N . TRP A 1 100 ? -1.824 -9.281 2.189 1.00 85.81 100 TRP A N 1
ATOM 744 C CA . TRP A 1 100 ? -2.305 -8.928 3.528 1.00 85.81 100 TRP A CA 1
ATOM 745 C C . TRP A 1 100 ? -3.722 -8.329 3.544 1.00 85.81 100 TRP A C 1
ATOM 747 O O . TRP A 1 100 ? -4.375 -8.331 4.587 1.00 85.81 100 TRP A O 1
ATOM 757 N N . TYR A 1 101 ? -4.218 -7.833 2.399 1.00 88.56 101 TYR A N 1
ATOM 758 C CA . TYR A 1 101 ? -5.531 -7.182 2.276 1.00 88.56 101 TYR A CA 1
ATOM 759 C C . TYR A 1 101 ? -6.599 -7.969 1.481 1.00 88.56 101 TYR A C 1
ATOM 761 O O . TYR A 1 101 ? -7.243 -7.395 0.599 1.00 88.56 101 TYR A O 1
ATOM 769 N N . PRO A 1 102 ? -6.845 -9.263 1.753 1.00 85.88 102 PRO A N 1
ATOM 770 C CA . PRO A 1 102 ? -7.989 -9.984 1.210 1.00 85.88 102 PRO A CA 1
ATOM 771 C C . PRO A 1 102 ? -9.237 -9.754 2.079 1.00 85.88 102 PRO A C 1
ATOM 773 O O . PRO A 1 102 ? -9.133 -9.538 3.287 1.00 85.88 102 PRO A O 1
ATOM 776 N N . ARG A 1 103 ? -10.440 -9.835 1.485 1.00 84.44 103 ARG A N 1
ATOM 777 C CA . ARG A 1 103 ? -11.705 -9.806 2.252 1.00 84.44 103 ARG A CA 1
ATOM 778 C C . ARG A 1 103 ? -11.773 -10.972 3.246 1.00 84.44 103 ARG A C 1
ATOM 780 O O . ARG A 1 103 ? -12.270 -10.810 4.360 1.00 84.44 103 ARG A O 1
ATOM 787 N N . GLU A 1 104 ? -11.271 -12.139 2.866 1.00 84.88 104 GLU A N 1
ATOM 788 C CA . GLU A 1 104 ? -11.181 -13.352 3.680 1.00 84.88 104 GLU A CA 1
ATOM 789 C C . GLU A 1 104 ? -9.725 -13.635 4.083 1.00 84.88 104 GLU A C 1
ATOM 791 O O . GLU A 1 104 ? -8.848 -13.611 3.226 1.00 84.88 104 GLU A O 1
ATOM 796 N N . GLY A 1 105 ? -9.460 -13.949 5.357 1.00 84.38 105 GLY A N 1
ATOM 797 C CA . GLY A 1 105 ? -8.100 -14.159 5.878 1.00 84.38 105 GLY A CA 1
ATOM 798 C C . GLY A 1 105 ? -7.552 -12.931 6.608 1.00 84.38 105 GLY A C 1
ATOM 799 O O . GLY A 1 105 ? -8.332 -12.107 7.066 1.00 84.38 105 GLY A O 1
ATOM 800 N N . ASP A 1 106 ? -6.227 -12.811 6.713 1.00 87.62 106 ASP A N 1
ATOM 801 C CA . ASP A 1 106 ? -5.453 -11.847 7.521 1.00 87.62 106 ASP A CA 1
ATOM 802 C C . ASP A 1 106 ? -6.193 -10.587 8.017 1.00 87.62 106 ASP A C 1
ATOM 804 O O . ASP A 1 106 ? -6.797 -10.605 9.097 1.00 87.62 106 ASP A O 1
ATOM 808 N N . ILE A 1 107 ? -6.149 -9.470 7.274 1.00 90.62 107 ILE A N 1
ATOM 809 C CA . ILE A 1 107 ? -6.767 -8.222 7.740 1.00 90.62 107 ILE A CA 1
ATOM 810 C C . ILE A 1 107 ? -8.297 -8.334 7.800 1.00 90.62 107 ILE A C 1
ATOM 812 O O . ILE A 1 107 ? -8.920 -7.720 8.664 1.00 90.62 107 ILE A O 1
ATOM 816 N N . GLY A 1 108 ? -8.912 -9.138 6.925 1.00 92.00 108 GLY A N 1
ATOM 817 C CA . GLY A 1 108 ? -10.348 -9.416 6.937 1.00 92.00 108 GLY A CA 1
ATOM 818 C C . GLY A 1 108 ? -10.816 -9.972 8.281 1.00 92.00 108 GLY A C 1
ATOM 819 O O . GLY A 1 108 ? -11.787 -9.488 8.863 1.00 92.00 108 GLY A O 1
ATOM 820 N N . ASP A 1 109 ? -10.085 -10.941 8.818 1.00 94.06 109 ASP A N 1
ATOM 821 C CA . ASP A 1 109 ? -10.381 -11.607 10.080 1.00 94.06 109 ASP A CA 1
ATOM 822 C C . ASP A 1 109 ? -10.085 -10.699 11.270 1.00 94.06 109 ASP A C 1
ATOM 824 O O . ASP A 1 109 ? -10.892 -10.635 12.199 1.00 94.06 109 ASP A O 1
ATOM 828 N N . GLN A 1 110 ? -9.002 -9.920 11.223 1.00 94.00 110 GLN A N 1
ATOM 829 C CA . GLN A 1 110 ? -8.715 -8.915 12.252 1.00 94.00 110 GLN A CA 1
ATOM 830 C C . GLN A 1 110 ? -9.803 -7.836 12.309 1.00 94.00 110 GLN A C 1
ATOM 832 O O . GLN A 1 110 ? -10.224 -7.430 13.394 1.00 94.00 110 GLN A O 1
ATOM 837 N N . VAL A 1 111 ? -10.316 -7.395 11.157 1.00 95.88 111 VAL A N 1
ATOM 838 C CA . VAL A 1 111 ? -11.430 -6.441 11.084 1.00 95.88 111 VAL A CA 1
ATOM 839 C C . VAL A 1 111 ? -12.720 -7.063 11.629 1.00 95.88 111 VAL A C 1
ATOM 841 O O . VAL A 1 111 ? -13.403 -6.422 12.428 1.00 95.88 111 VAL A O 1
ATOM 844 N N . ARG A 1 112 ? -13.026 -8.329 11.302 1.00 95.19 112 ARG A N 1
ATOM 845 C CA . ARG A 1 112 ? -14.165 -9.068 11.894 1.00 95.19 112 ARG A CA 1
ATOM 846 C C . ARG A 1 112 ? -14.056 -9.192 13.412 1.00 95.19 112 ARG A C 1
ATOM 848 O O . ARG A 1 112 ? -15.063 -9.094 14.107 1.00 95.19 112 ARG A O 1
ATOM 855 N N . GLN A 1 113 ? -12.841 -9.370 13.920 1.00 96.44 113 GLN A N 1
ATOM 856 C CA . GLN A 1 113 ? -12.534 -9.436 15.349 1.00 96.44 113 GLN A CA 1
ATOM 857 C C . GLN A 1 113 ? -12.411 -8.048 16.006 1.00 96.44 113 GLN A C 1
ATOM 859 O O . GLN A 1 113 ? -12.087 -7.965 17.188 1.00 96.44 113 GLN A O 1
ATOM 864 N N . GLN A 1 114 ? -12.670 -6.963 15.262 1.00 95.12 114 GLN A N 1
ATOM 865 C CA . GLN A 1 114 ? -12.575 -5.570 15.716 1.00 95.12 114 GLN A CA 1
ATOM 866 C C . GLN A 1 114 ? -11.182 -5.167 16.241 1.00 95.12 114 GLN A C 1
ATOM 868 O O . GLN A 1 114 ? -11.057 -4.255 17.056 1.00 95.12 114 GLN A O 1
ATOM 873 N N . GLN A 1 115 ? -10.126 -5.820 15.752 1.00 95.38 115 GLN A N 1
ATOM 874 C CA . GLN A 1 115 ? -8.732 -5.575 16.145 1.00 95.38 115 GLN A CA 1
ATOM 875 C C . GLN A 1 115 ? -8.068 -4.440 15.356 1.00 95.38 115 GLN A C 1
ATOM 877 O O . GLN A 1 115 ? -6.990 -3.984 15.728 1.00 95.38 115 GLN A O 1
ATOM 882 N N . VAL A 1 116 ? -8.714 -3.962 14.289 1.00 95.69 116 VAL A N 1
ATOM 883 C CA . VAL A 1 116 ? -8.235 -2.848 13.463 1.00 95.69 116 VAL A CA 1
ATOM 884 C C . VAL A 1 116 ? -9.149 -1.639 13.692 1.00 95.69 116 VAL A C 1
ATOM 886 O O . VAL A 1 116 ? -10.182 -1.522 13.027 1.00 95.69 116 VAL A O 1
ATOM 889 N N . PRO A 1 117 ? -8.839 -0.758 14.661 1.00 97.56 117 PRO A N 1
ATOM 890 C CA . PRO A 1 117 ? -9.648 0.422 14.920 1.00 97.56 117 PRO A CA 1
ATOM 891 C C . PRO A 1 117 ? -9.322 1.564 13.948 1.00 97.56 117 PRO A C 1
ATOM 893 O O . PRO A 1 117 ? -8.214 1.677 13.420 1.00 97.56 117 PRO A O 1
ATOM 896 N N . ILE A 1 118 ? -10.275 2.480 13.791 1.00 98.50 118 ILE A N 1
ATOM 897 C CA . ILE A 1 118 ? -9.999 3.829 13.294 1.00 98.50 118 ILE A CA 1
ATOM 898 C C . ILE A 1 118 ? -9.329 4.601 14.437 1.00 98.50 118 ILE A C 1
ATOM 900 O O . ILE A 1 118 ? -9.900 4.716 15.525 1.00 98.50 118 ILE A O 1
ATOM 904 N N . ILE A 1 119 ? -8.121 5.115 14.208 1.00 98.50 119 ILE A N 1
ATOM 905 C CA . ILE A 1 119 ? -7.342 5.820 15.237 1.00 98.50 119 ILE A CA 1
ATOM 906 C C . ILE A 1 119 ? -7.445 7.329 15.002 1.00 98.50 119 ILE A C 1
ATOM 908 O O . ILE A 1 119 ? -7.152 7.815 13.906 1.00 98.50 119 ILE A O 1
ATOM 912 N N . GLY A 1 120 ? -7.843 8.077 16.034 1.00 97.69 120 GLY A N 1
ATOM 913 C CA . GLY A 1 120 ? -8.132 9.507 15.907 1.00 97.69 120 GLY A CA 1
ATOM 914 C C . GLY A 1 120 ? -9.234 9.754 14.871 1.00 97.69 120 GLY A C 1
ATOM 915 O O . GLY A 1 120 ? -10.236 9.040 14.840 1.00 97.69 120 GLY A O 1
ATOM 916 N N . GLU A 1 121 ? -9.024 10.725 13.980 1.00 97.75 121 GLU A N 1
ATOM 917 C CA . GLU A 1 121 ? -9.935 10.987 12.853 1.00 97.75 121 GLU A CA 1
ATOM 918 C C . GLU A 1 121 ? -9.668 10.072 11.639 1.00 97.75 121 GLU A C 1
ATOM 920 O O . GLU A 1 121 ? -10.381 10.131 10.636 1.00 97.75 121 GLU A O 1
ATOM 925 N N . GLY A 1 122 ? -8.647 9.206 11.699 1.00 97.81 122 GLY A N 1
ATOM 926 C CA . GLY A 1 122 ? -8.310 8.278 10.618 1.00 97.81 122 GLY A CA 1
ATOM 927 C C . GLY A 1 122 ? -7.992 8.977 9.293 1.00 97.81 122 GLY A C 1
ATOM 928 O O . GLY A 1 122 ? -8.421 8.522 8.230 1.00 97.81 122 GLY A O 1
ATOM 929 N N . GLN A 1 123 ? -7.327 10.130 9.336 1.00 97.88 123 GLN A N 1
ATOM 930 C CA . GLN A 1 123 ? -7.034 10.967 8.169 1.00 97.88 123 GLN A CA 1
ATOM 931 C C . GLN A 1 123 ? -5.792 10.534 7.373 1.00 97.88 123 GLN A C 1
ATOM 933 O O . GLN A 1 123 ? -5.540 11.083 6.303 1.00 97.88 123 GLN A O 1
ATOM 938 N N . GLY A 1 124 ? -5.007 9.581 7.881 1.00 96.94 124 GLY A N 1
ATOM 939 C CA . GLY A 1 124 ? -3.847 9.023 7.193 1.00 96.94 124 GLY A CA 1
ATOM 940 C C . GLY A 1 124 ? -4.265 8.388 5.873 1.00 96.94 124 GLY A C 1
ATOM 941 O O . GLY A 1 124 ? -5.198 7.589 5.831 1.00 96.94 124 GLY A O 1
ATOM 942 N N . VAL A 1 125 ? -3.609 8.791 4.789 1.00 95.56 125 VAL A N 1
ATOM 943 C CA . VAL A 1 125 ? -4.030 8.498 3.419 1.00 95.56 125 VAL A CA 1
ATOM 944 C C . VAL A 1 125 ? -3.214 7.343 2.854 1.00 95.56 125 VAL A C 1
ATOM 946 O O . VAL A 1 125 ? -2.016 7.478 2.621 1.00 95.56 125 VAL A O 1
ATOM 949 N N . TYR A 1 126 ? -3.885 6.224 2.602 1.00 93.81 126 TYR A N 1
ATOM 950 C CA . TYR A 1 126 ? -3.314 5.002 2.049 1.00 93.81 126 TYR A CA 1
ATOM 951 C C . TYR A 1 126 ? -3.400 5.024 0.527 1.00 93.81 126 TYR A C 1
ATOM 953 O O . TYR A 1 126 ? -4.285 5.649 -0.058 1.00 93.81 126 TYR A O 1
ATOM 961 N N . SER A 1 127 ? -2.481 4.336 -0.135 1.00 92.81 127 SER A N 1
ATOM 962 C CA . SER A 1 127 ? -2.516 4.130 -1.582 1.00 92.81 127 SER A CA 1
ATOM 963 C C . SER A 1 127 ? -2.276 2.656 -1.837 1.00 92.81 127 SER A C 1
ATOM 965 O O . SER A 1 127 ? -1.194 2.158 -1.544 1.00 92.81 127 SER A O 1
ATOM 967 N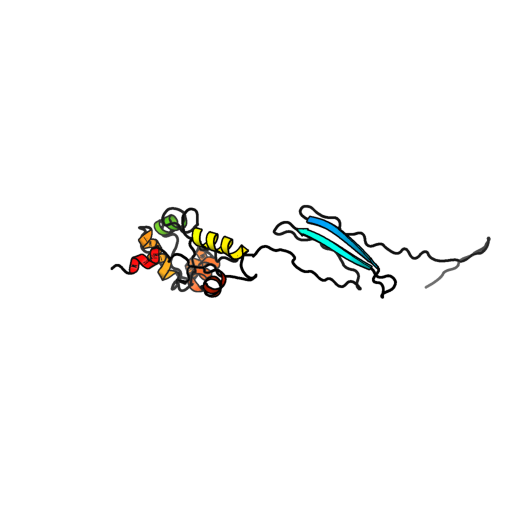 N . PHE A 1 128 ? -3.318 1.974 -2.301 1.00 93.44 128 PHE A N 1
ATOM 968 C CA . PHE A 1 128 ? -3.319 0.532 -2.509 1.00 93.44 128 PHE A CA 1
ATOM 969 C C . PHE A 1 128 ? -2.936 0.198 -3.948 1.00 93.44 128 PHE A C 1
ATOM 971 O O . PHE A 1 128 ? -2.966 1.062 -4.823 1.00 93.44 128 PHE A O 1
ATOM 978 N N . VAL A 1 129 ? -2.628 -1.067 -4.216 1.00 92.94 129 VAL A N 1
ATOM 979 C CA . VAL A 1 129 ? -2.562 -1.598 -5.582 1.00 92.94 129 VAL A CA 1
ATOM 980 C C . VAL A 1 129 ? -2.905 -3.081 -5.590 1.00 92.94 129 VAL A C 1
ATOM 982 O O . VAL A 1 129 ? -2.563 -3.803 -4.652 1.00 92.94 129 VAL A O 1
ATOM 985 N N . HIS A 1 130 ? -3.607 -3.539 -6.627 1.00 93.12 130 HIS A N 1
ATOM 986 C CA . HIS A 1 130 ? -3.880 -4.964 -6.773 1.00 93.12 130 HIS A CA 1
ATOM 987 C C . HIS A 1 130 ? -2.571 -5.692 -7.095 1.00 93.12 130 HIS A C 1
ATOM 989 O O . HIS A 1 130 ? -1.771 -5.192 -7.888 1.00 93.12 130 HIS A O 1
ATOM 995 N N . ILE A 1 131 ? -2.356 -6.880 -6.532 1.00 91.25 131 ILE A N 1
ATOM 996 C CA . ILE A 1 131 ? -1.112 -7.639 -6.721 1.00 91.25 131 ILE A CA 1
ATOM 997 C C . ILE A 1 131 ? -0.800 -7.911 -8.201 1.00 91.25 131 ILE A C 1
ATOM 999 O O . ILE A 1 131 ? 0.332 -7.715 -8.637 1.00 91.25 131 ILE A O 1
ATOM 1003 N N . ASP A 1 132 ? -1.812 -8.240 -9.008 1.00 91.31 132 ASP A N 1
ATOM 1004 C CA . ASP A 1 132 ? -1.628 -8.439 -10.453 1.00 91.31 132 ASP A CA 1
ATOM 1005 C C . ASP A 1 132 ? -1.272 -7.141 -11.197 1.00 91.31 132 ASP A C 1
ATOM 1007 O O . ASP A 1 132 ? -0.538 -7.179 -12.182 1.00 91.31 132 ASP A O 1
ATOM 1011 N N . ASP A 1 133 ? -1.778 -5.984 -10.749 1.00 93.94 133 ASP A N 1
ATOM 1012 C CA . ASP A 1 133 ? -1.412 -4.692 -11.351 1.00 93.94 133 ASP A CA 1
ATOM 1013 C C . ASP A 1 133 ? 0.021 -4.313 -10.998 1.00 93.94 133 ASP A C 1
ATOM 1015 O O . ASP A 1 133 ? 0.754 -3.809 -11.848 1.00 93.94 133 ASP A O 1
ATOM 1019 N N . ALA A 1 134 ? 0.438 -4.592 -9.762 1.00 91.75 134 ALA A N 1
ATOM 1020 C CA . ALA A 1 134 ? 1.819 -4.414 -9.350 1.00 91.75 134 ALA A CA 1
ATOM 1021 C C . ALA A 1 134 ? 2.763 -5.294 -10.179 1.00 91.75 134 ALA A C 1
ATOM 1023 O O . ALA A 1 134 ? 3.729 -4.782 -10.739 1.00 91.75 134 ALA A O 1
ATOM 1024 N N . ALA A 1 135 ? 2.438 -6.580 -10.343 1.00 89.50 135 ALA A N 1
ATOM 1025 C CA . ALA A 1 135 ? 3.211 -7.500 -11.174 1.00 89.50 135 ALA A CA 1
ATOM 1026 C C . ALA A 1 135 ? 3.290 -7.031 -12.638 1.00 89.50 135 ALA A C 1
ATOM 1028 O O . ALA A 1 135 ? 4.371 -7.025 -13.232 1.00 89.50 135 ALA A O 1
ATOM 1029 N N . GLY A 1 136 ? 2.167 -6.579 -13.208 1.00 88.19 136 GLY A N 1
ATOM 1030 C CA . GLY A 1 136 ? 2.123 -6.021 -14.560 1.00 88.19 136 GLY A CA 1
ATOM 1031 C C . GLY A 1 136 ? 2.993 -4.770 -14.715 1.00 88.19 136 GLY A C 1
ATOM 1032 O O . GLY A 1 136 ? 3.734 -4.652 -15.690 1.00 88.19 136 GLY A O 1
ATOM 1033 N N . ALA A 1 137 ? 2.968 -3.863 -13.735 1.00 89.06 137 ALA A N 1
ATOM 1034 C CA . ALA A 1 137 ? 3.816 -2.675 -13.736 1.00 89.06 137 ALA A CA 1
ATOM 1035 C C . ALA A 1 137 ? 5.308 -3.013 -13.595 1.00 89.06 137 ALA A C 1
ATOM 1037 O O . ALA A 1 137 ? 6.131 -2.386 -14.257 1.00 89.06 137 ALA A O 1
ATOM 1038 N N . THR A 1 138 ? 5.663 -4.011 -12.779 1.00 85.94 138 THR A N 1
ATOM 1039 C CA . THR A 1 138 ? 7.044 -4.503 -12.663 1.00 85.94 138 THR A CA 1
ATOM 1040 C C . THR A 1 138 ? 7.542 -5.082 -13.984 1.00 85.94 138 THR A C 1
ATOM 1042 O O . THR A 1 138 ? 8.665 -4.791 -14.382 1.00 85.94 138 THR A O 1
ATOM 1045 N N . ALA A 1 139 ? 6.710 -5.846 -14.699 1.00 86.19 139 ALA A N 1
ATOM 1046 C CA . ALA A 1 139 ? 7.060 -6.343 -16.027 1.00 86.19 139 ALA A CA 1
ATOM 1047 C C . ALA A 1 139 ? 7.240 -5.193 -17.034 1.00 86.19 139 ALA A C 1
ATOM 1049 O O . ALA A 1 139 ? 8.241 -5.152 -17.743 1.00 86.19 139 ALA A O 1
ATOM 1050 N N . ALA A 1 140 ? 6.321 -4.221 -17.048 1.00 83.69 140 ALA A N 1
ATOM 1051 C CA . ALA A 1 140 ? 6.415 -3.043 -17.915 1.00 83.69 140 ALA A CA 1
ATOM 1052 C C . ALA A 1 140 ? 7.644 -2.168 -17.608 1.00 83.69 140 ALA A C 1
ATOM 1054 O O . ALA A 1 140 ? 8.163 -1.489 -18.494 1.00 83.69 140 ALA A O 1
ATOM 1055 N N . ALA A 1 141 ? 8.134 -2.187 -16.366 1.00 84.50 141 ALA A N 1
ATOM 1056 C CA . ALA A 1 141 ? 9.301 -1.412 -15.966 1.00 84.50 141 ALA A CA 1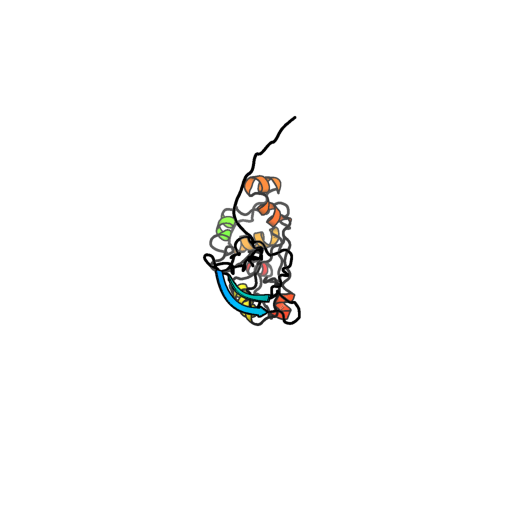
ATOM 1057 C C . ALA A 1 141 ? 10.609 -1.883 -16.630 1.00 84.50 141 ALA A C 1
ATOM 1059 O O . ALA A 1 141 ? 11.569 -1.115 -16.663 1.00 84.50 141 ALA A O 1
ATOM 1060 N N . LEU A 1 142 ? 10.653 -3.099 -17.187 1.00 84.19 142 LEU A N 1
ATOM 1061 C CA . LEU A 1 142 ? 11.836 -3.628 -17.876 1.00 84.19 142 LEU A CA 1
ATOM 1062 C C . LEU A 1 142 ? 12.179 -2.858 -19.158 1.00 84.19 142 LEU A C 1
ATOM 1064 O O . LEU A 1 142 ? 13.352 -2.744 -19.506 1.00 84.19 142 LEU A O 1
ATOM 1068 N N . ASP A 1 143 ? 11.169 -2.297 -19.822 1.00 86.31 143 ASP A N 1
ATOM 1069 C CA . ASP A 1 143 ? 11.316 -1.589 -21.097 1.00 86.31 143 ASP A CA 1
ATOM 1070 C C . ASP A 1 143 ? 11.228 -0.059 -20.936 1.00 86.31 143 ASP A C 1
ATOM 1072 O O . ASP A 1 143 ? 11.171 0.683 -21.921 1.00 86.31 143 ASP A O 1
ATOM 1076 N N . CYS A 1 144 ? 11.195 0.440 -19.695 1.00 81.88 144 CYS A N 1
ATOM 1077 C CA . CYS A 1 144 ? 10.958 1.851 -19.405 1.00 81.88 144 CYS A CA 1
ATOM 1078 C C . CYS A 1 144 ? 12.243 2.624 -19.057 1.00 81.88 144 CYS A C 1
ATOM 1080 O O . CYS A 1 144 ? 13.248 2.036 -18.647 1.00 81.88 144 CYS A O 1
ATOM 1082 N N . PRO A 1 145 ? 12.231 3.968 -19.170 1.00 85.75 145 PRO A N 1
ATOM 1083 C CA . PRO A 1 145 ? 13.328 4.788 -18.677 1.00 85.75 145 PRO A CA 1
ATOM 1084 C C . PRO A 1 145 ? 13.604 4.534 -17.185 1.00 85.75 145 PRO A C 1
ATOM 1086 O O . PRO A 1 145 ? 12.660 4.481 -16.389 1.00 85.75 145 PRO A O 1
ATOM 1089 N N . PRO A 1 146 ? 14.875 4.459 -16.758 1.00 83.62 146 PRO A N 1
ATOM 1090 C CA . PRO A 1 146 ? 15.205 4.301 -15.349 1.00 83.62 146 PRO A CA 1
ATOM 1091 C C . PRO A 1 146 ? 14.607 5.409 -14.473 1.00 83.62 146 PRO A C 1
ATOM 1093 O O . PRO A 1 146 ? 14.610 6.590 -14.830 1.00 83.62 146 PRO A O 1
ATOM 1096 N N . GLY A 1 147 ? 14.134 5.040 -13.284 1.00 83.56 147 GLY A N 1
ATOM 1097 C CA . GLY A 1 147 ? 13.717 5.992 -12.261 1.00 83.56 147 GLY A CA 1
ATOM 1098 C C . GLY A 1 147 ? 12.715 5.416 -11.269 1.00 83.56 147 GLY A C 1
ATOM 1099 O O . GLY A 1 147 ? 12.299 4.268 -11.372 1.00 83.56 147 GLY A O 1
ATOM 1100 N N . ALA A 1 148 ? 12.303 6.246 -10.312 1.00 85.50 148 ALA A N 1
ATOM 1101 C CA . ALA A 1 148 ? 11.264 5.887 -9.354 1.00 85.50 148 ALA A CA 1
ATOM 1102 C C . ALA A 1 148 ? 9.866 6.043 -9.975 1.00 85.50 148 ALA A C 1
ATOM 1104 O O . ALA A 1 148 ? 9.595 7.047 -10.648 1.00 85.50 148 ALA A O 1
ATOM 1105 N N . TYR A 1 149 ? 8.988 5.073 -9.717 1.00 86.31 149 TYR A N 1
ATOM 1106 C CA . TYR A 1 149 ? 7.588 5.053 -10.139 1.00 86.31 149 TYR A CA 1
ATOM 1107 C C . TYR A 1 149 ? 6.715 4.606 -8.968 1.00 86.31 149 TYR A C 1
ATOM 1109 O O . TYR A 1 149 ? 6.954 3.552 -8.387 1.00 86.31 149 TYR A O 1
ATOM 1117 N N . ASN A 1 150 ? 5.679 5.382 -8.646 1.00 91.31 150 ASN A N 1
ATOM 1118 C CA . ASN A 1 150 ? 4.676 4.951 -7.676 1.00 91.31 150 ASN A CA 1
ATOM 1119 C C . ASN A 1 150 ? 3.663 4.048 -8.377 1.00 91.31 150 ASN A C 1
ATOM 1121 O O . ASN A 1 150 ? 2.900 4.508 -9.234 1.00 91.31 150 ASN A O 1
ATOM 1125 N N . ILE A 1 151 ? 3.645 2.781 -7.989 1.00 92.75 151 ILE A N 1
ATOM 1126 C CA . ILE A 1 151 ? 2.719 1.780 -8.508 1.00 92.75 151 ILE A CA 1
ATOM 1127 C C . ILE A 1 151 ? 1.558 1.661 -7.523 1.00 92.75 151 ILE A C 1
ATOM 1129 O O . ILE A 1 151 ? 1.574 0.854 -6.603 1.00 92.75 151 ILE A O 1
ATOM 1133 N N . VAL A 1 152 ? 0.585 2.558 -7.685 1.00 92.62 152 VAL A N 1
ATOM 1134 C CA . VAL A 1 152 ? -0.624 2.654 -6.852 1.00 92.62 152 VAL A CA 1
ATOM 1135 C C . VAL A 1 152 ? -1.861 2.809 -7.726 1.00 92.62 152 VAL A C 1
ATOM 1137 O O . VAL A 1 152 ? -1.762 3.287 -8.854 1.00 92.62 152 VAL A O 1
ATOM 1140 N N . ASP A 1 153 ? -3.032 2.451 -7.220 1.00 91.62 153 ASP A N 1
ATOM 1141 C CA . ASP A 1 153 ? -4.305 2.460 -7.947 1.00 91.62 153 ASP A CA 1
ATOM 1142 C C . ASP A 1 153 ? -4.776 3.857 -8.400 1.00 91.62 153 ASP A C 1
ATOM 1144 O O . ASP A 1 153 ? -5.611 3.990 -9.293 1.00 91.62 153 ASP A O 1
ATOM 1148 N N . GLY A 1 154 ? -4.202 4.919 -7.829 1.00 90.62 154 GLY A N 1
ATOM 1149 C CA . GLY A 1 154 ? -4.567 6.304 -8.118 1.00 90.62 154 GLY A CA 1
ATOM 1150 C C . GLY A 1 154 ? -5.803 6.790 -7.358 1.00 90.62 154 GLY A C 1
ATOM 1151 O O . GLY A 1 154 ? -6.319 7.857 -7.686 1.00 90.62 154 GLY A O 1
ATOM 1152 N N . ASN A 1 155 ? -6.257 6.049 -6.341 1.00 91.44 155 ASN A N 1
ATOM 1153 C CA . ASN A 1 155 ? -7.361 6.418 -5.459 1.00 91.44 155 ASN A CA 1
ATOM 1154 C C . ASN A 1 155 ? -6.895 6.520 -3.989 1.00 91.44 155 ASN A C 1
ATOM 1156 O O . ASN A 1 155 ? -7.277 5.705 -3.138 1.00 91.44 155 ASN A O 1
ATOM 1160 N N . PRO A 1 156 ? -6.046 7.514 -3.661 1.00 91.94 156 PRO A N 1
ATOM 1161 C CA . PRO A 1 156 ? -5.533 7.690 -2.309 1.00 91.94 156 PRO A CA 1
ATOM 1162 C C . PRO A 1 156 ? -6.682 7.900 -1.313 1.00 91.94 156 PRO A C 1
ATOM 1164 O O . PRO A 1 156 ? -7.493 8.812 -1.465 1.00 91.94 156 PRO A O 1
ATOM 1167 N N . SER A 1 157 ? -6.744 7.055 -0.284 1.00 94.12 157 SER A N 1
ATOM 1168 C CA . SER A 1 157 ? -7.918 6.922 0.579 1.00 94.12 157 SER A CA 1
ATOM 1169 C C . SER A 1 157 ? -7.559 7.065 2.067 1.00 94.12 157 SER A C 1
ATOM 1171 O O . SER A 1 157 ? -6.718 6.313 2.561 1.00 94.12 157 SER A O 1
ATOM 1173 N N . PRO A 1 158 ? -8.185 7.998 2.812 1.00 96.56 158 PRO A N 1
ATOM 1174 C CA . PRO A 1 158 ? -8.071 8.093 4.268 1.00 96.56 158 PRO A CA 1
ATOM 1175 C C . PRO A 1 158 ? -8.432 6.788 4.992 1.00 96.56 158 PRO A C 1
ATOM 1177 O O . PRO A 1 158 ? -9.341 6.077 4.552 1.00 96.56 158 PRO A O 1
ATOM 1180 N N . GLN A 1 159 ? -7.785 6.517 6.132 1.00 97.12 159 GLN A N 1
ATOM 1181 C CA . GLN A 1 159 ? -8.015 5.322 6.953 1.00 97.12 159 GLN A CA 1
ATOM 1182 C C . GLN A 1 159 ? -9.493 5.102 7.259 1.00 97.12 159 GLN A C 1
ATOM 1184 O O . GLN A 1 159 ? -10.021 4.020 7.017 1.00 97.12 159 GLN A O 1
ATOM 1189 N N . HIS A 1 160 ? -10.180 6.136 7.744 1.00 97.50 160 HIS A N 1
ATOM 1190 C CA . HIS A 1 160 ? -11.585 6.020 8.120 1.00 97.50 160 HIS A CA 1
ATOM 1191 C C . HIS A 1 160 ? -12.493 5.666 6.933 1.00 97.50 160 HIS A C 1
ATOM 1193 O O . HIS A 1 160 ? -13.509 5.001 7.135 1.00 97.50 160 HIS A O 1
ATOM 1199 N N . LEU A 1 161 ? -12.142 6.073 5.707 1.00 96.19 161 LEU A N 1
ATOM 1200 C CA . LEU A 1 161 ? -12.922 5.760 4.509 1.00 96.19 161 LEU A CA 1
ATOM 1201 C C . LEU A 1 161 ? -12.667 4.332 4.041 1.00 96.19 161 LEU A C 1
ATOM 1203 O O . LEU A 1 161 ? -13.617 3.555 3.934 1.00 96.19 161 LEU A O 1
ATOM 1207 N N . TRP A 1 162 ? -11.404 3.968 3.791 1.00 94.88 162 TRP A N 1
ATOM 1208 C CA . TRP A 1 162 ? -11.110 2.642 3.247 1.00 94.88 162 TRP A CA 1
ATOM 1209 C C . TRP A 1 162 ? -11.448 1.540 4.249 1.00 94.88 162 TRP A C 1
ATOM 1211 O O . TRP A 1 162 ? -12.025 0.538 3.846 1.00 94.88 162 TRP A O 1
ATOM 1221 N N . LEU A 1 163 ? -11.167 1.727 5.545 1.00 96.44 163 LEU A N 1
ATOM 1222 C CA . LEU A 1 163 ? -11.384 0.696 6.562 1.00 96.44 163 LEU A CA 1
ATOM 1223 C C . LEU A 1 163 ? -12.875 0.448 6.804 1.00 96.44 163 LEU A C 1
ATOM 1225 O O . LEU A 1 163 ? -13.297 -0.694 6.959 1.00 96.44 163 LEU A O 1
ATOM 1229 N N . THR A 1 164 ? -13.693 1.504 6.769 1.00 96.56 164 THR A N 1
ATOM 1230 C CA . THR A 1 164 ? -15.156 1.371 6.858 1.00 96.56 164 THR A CA 1
ATOM 1231 C C . THR A 1 164 ? -15.716 0.632 5.646 1.00 96.56 164 THR A C 1
ATOM 1233 O O . THR A 1 164 ? -16.560 -0.252 5.794 1.00 96.56 164 THR A O 1
ATOM 1236 N N . ALA A 1 165 ? -15.252 0.981 4.445 1.00 94.94 165 ALA A N 1
ATOM 1237 C CA . ALA A 1 165 ? -15.685 0.334 3.213 1.00 94.94 165 ALA A CA 1
ATOM 1238 C C . ALA A 1 165 ? -15.244 -1.141 3.166 1.00 94.94 165 ALA A C 1
ATOM 1240 O O . ALA A 1 165 ? -16.049 -2.024 2.875 1.00 94.94 165 ALA A O 1
ATOM 1241 N N . PHE A 1 166 ? -14.000 -1.409 3.562 1.00 94.81 166 PHE A N 1
ATOM 1242 C CA . PHE A 1 166 ? -13.432 -2.746 3.674 1.00 94.81 166 PHE A CA 1
ATOM 1243 C C . PHE A 1 166 ? -14.194 -3.613 4.685 1.00 94.81 166 PHE A C 1
ATOM 1245 O O . PHE A 1 166 ? -14.562 -4.738 4.360 1.00 94.81 166 PHE A O 1
ATOM 1252 N N . ALA A 1 167 ? -14.504 -3.087 5.876 1.00 95.62 167 ALA A N 1
ATOM 1253 C CA . ALA A 1 167 ? -15.272 -3.811 6.889 1.00 95.62 167 ALA A CA 1
ATOM 1254 C C . ALA A 1 167 ? -16.648 -4.248 6.368 1.00 95.62 167 ALA A C 1
ATOM 1256 O O . ALA A 1 167 ? -17.031 -5.403 6.545 1.00 95.62 167 ALA A O 1
ATOM 1257 N N . ARG A 1 168 ? -17.360 -3.365 5.654 1.00 94.69 168 ARG A N 1
ATOM 1258 C CA . ARG A 1 168 ? -18.636 -3.717 5.008 1.00 94.69 168 ARG A CA 1
ATOM 1259 C C . ARG A 1 168 ? -18.456 -4.821 3.972 1.00 94.69 168 ARG A C 1
ATOM 1261 O O . ARG A 1 168 ? -19.175 -5.814 4.024 1.00 94.69 168 ARG A O 1
ATOM 1268 N N . ALA A 1 169 ? -17.479 -4.673 3.078 1.00 92.31 169 ALA A N 1
ATOM 1269 C CA . ALA A 1 169 ? -17.199 -5.656 2.034 1.00 92.31 169 ALA A CA 1
ATOM 1270 C C . ALA A 1 169 ? -16.771 -7.024 2.604 1.00 92.31 169 ALA A C 1
ATOM 1272 O O . ALA A 1 169 ? -17.051 -8.057 2.006 1.00 92.31 169 ALA A O 1
ATOM 1273 N N . ALA A 1 170 ? -16.131 -7.044 3.776 1.00 91.62 170 ALA A N 1
ATOM 1274 C CA . ALA A 1 170 ? -15.755 -8.256 4.501 1.00 91.62 170 ALA A CA 1
ATOM 1275 C C . ALA A 1 170 ? -16.901 -8.858 5.349 1.00 91.62 170 ALA A C 1
ATOM 1277 O O . ALA A 1 170 ? -16.704 -9.893 5.993 1.00 91.62 170 ALA A O 1
ATOM 1278 N N . GLY A 1 171 ? -18.084 -8.231 5.389 1.00 93.31 171 GLY A N 1
ATOM 1279 C CA . GLY A 1 171 ? -19.198 -8.655 6.245 1.00 93.31 171 GLY A CA 1
ATOM 1280 C C . GLY A 1 171 ? -18.920 -8.484 7.745 1.00 93.31 171 GLY A C 1
ATOM 1281 O O . GLY A 1 171 ? -19.472 -9.214 8.567 1.00 93.31 171 GLY A O 1
ATOM 1282 N N . ALA A 1 172 ? -18.031 -7.559 8.105 1.00 95.62 172 ALA A N 1
ATOM 1283 C CA . ALA A 1 172 ? -17.632 -7.275 9.476 1.00 95.62 172 ALA A CA 1
ATOM 1284 C C . ALA A 1 172 ? -18.471 -6.139 10.101 1.00 95.62 172 ALA A C 1
ATOM 1286 O O . ALA A 1 172 ? -19.037 -5.306 9.384 1.00 95.62 172 ALA A O 1
ATOM 1287 N N . PRO A 1 173 ? -18.528 -6.049 11.445 1.00 96.62 173 PRO A N 1
ATOM 1288 C CA . PRO A 1 173 ? -19.066 -4.878 12.129 1.00 96.62 173 PRO A CA 1
ATOM 1289 C C . PRO A 1 173 ? -18.309 -3.596 11.758 1.00 96.62 173 PRO A C 1
ATOM 1291 O O . PRO A 1 173 ? -17.153 -3.635 11.337 1.00 96.62 173 PRO A O 1
ATOM 1294 N N . ALA A 1 174 ? -18.940 -2.439 11.980 1.00 96.50 174 ALA A N 1
ATOM 1295 C CA . ALA A 1 174 ? -18.254 -1.159 11.832 1.00 96.50 174 ALA A CA 1
ATOM 1296 C C . ALA A 1 174 ? -16.993 -1.114 12.731 1.00 96.50 174 ALA A C 1
ATOM 1298 O O . ALA A 1 174 ? -17.083 -1.494 13.907 1.00 96.50 174 ALA A O 1
ATOM 1299 N N . PRO A 1 175 ? -15.837 -0.651 12.214 1.00 97.62 175 PRO A N 1
ATOM 1300 C CA . PRO A 1 175 ? -14.610 -0.578 12.997 1.00 97.62 175 PRO A CA 1
ATOM 1301 C C . PRO A 1 175 ? -14.783 0.316 14.234 1.00 97.62 175 PRO A C 1
ATOM 1303 O O . PRO A 1 175 ? -15.376 1.398 14.124 1.00 97.62 175 PRO A O 1
ATOM 1306 N N . PRO A 1 176 ? -14.263 -0.083 15.409 1.00 97.38 176 PRO A N 1
ATOM 1307 C CA . PRO A 1 176 ? -14.269 0.783 16.579 1.00 97.38 176 PRO A CA 1
ATOM 1308 C C . PRO A 1 176 ? -13.386 2.015 16.346 1.00 97.38 176 PRO A C 1
ATOM 1310 O O . PRO A 1 176 ? -12.474 2.003 15.518 1.00 97.38 176 PRO A O 1
ATOM 1313 N N . ARG A 1 177 ? -13.644 3.082 17.105 1.00 98.00 177 ARG A N 1
ATOM 1314 C CA . ARG A 1 177 ? -12.784 4.269 17.157 1.00 98.00 177 ARG A CA 1
ATOM 1315 C C . ARG A 1 177 ? -12.016 4.295 18.466 1.00 98.00 177 ARG A C 1
ATOM 1317 O O . ARG A 1 177 ? -12.603 4.036 19.513 1.00 98.00 177 ARG A O 1
ATOM 1324 N N . VAL A 1 178 ? -10.738 4.642 18.397 1.00 98.31 178 VAL A N 1
ATOM 1325 C CA . VAL A 1 178 ? -9.867 4.813 19.568 1.00 98.31 178 VAL A CA 1
ATOM 1326 C C . VAL A 1 178 ? -9.079 6.112 19.453 1.00 98.31 178 VAL A C 1
ATOM 1328 O O . VAL A 1 178 ? -8.833 6.614 18.353 1.00 98.31 178 VAL A O 1
ATOM 1331 N N . SER A 1 179 ? -8.665 6.666 20.588 1.00 98.50 179 SER A N 1
ATOM 1332 C CA . SER A 1 179 ? -7.789 7.841 20.603 1.00 98.50 179 SER A CA 1
ATOM 1333 C C . SER A 1 179 ? -6.366 7.504 20.132 1.00 98.50 179 SER A C 1
ATOM 1335 O O . SER A 1 179 ? -5.919 6.357 20.215 1.00 98.50 179 SER A O 1
ATOM 1337 N N . GLU A 1 180 ? -5.613 8.515 19.678 1.00 98.19 180 GLU A N 1
ATOM 1338 C CA . GLU A 1 180 ? -4.185 8.348 19.356 1.00 98.19 180 GLU A CA 1
ATOM 1339 C C . GLU A 1 180 ? -3.374 7.859 20.567 1.00 98.19 180 GLU A C 1
ATOM 1341 O O . GLU A 1 180 ? -2.429 7.096 20.400 1.00 98.19 180 GLU A O 1
ATOM 1346 N N . GLU A 1 181 ? -3.744 8.261 21.788 1.00 98.12 181 GLU A N 1
ATOM 1347 C CA . GLU A 1 181 ? -3.047 7.861 23.016 1.00 98.12 181 GLU A CA 1
ATOM 1348 C C . GLU A 1 181 ? -3.271 6.380 23.356 1.00 98.12 181 GLU A C 1
ATOM 1350 O O . GLU A 1 181 ? -2.327 5.662 23.693 1.00 98.12 181 GLU A O 1
ATOM 1355 N N . GLU A 1 182 ? -4.513 5.903 23.245 1.00 97.81 182 GLU A N 1
ATOM 1356 C CA . GLU A 1 182 ? -4.839 4.488 23.441 1.00 97.81 182 GLU A CA 1
ATOM 1357 C C . GLU A 1 182 ? -4.150 3.620 22.390 1.00 97.81 182 GLU A C 1
ATOM 1359 O O . GLU A 1 182 ? -3.514 2.624 22.738 1.00 97.81 182 GLU A O 1
ATOM 1364 N N . ALA A 1 183 ? -4.207 4.031 21.120 1.00 97.06 183 ALA A N 1
ATOM 1365 C CA . ALA A 1 183 ? -3.525 3.343 20.032 1.00 97.06 183 ALA A CA 1
ATOM 1366 C C . ALA A 1 183 ? -2.002 3.352 20.201 1.00 97.06 183 ALA A C 1
ATOM 1368 O O . ALA A 1 183 ? -1.351 2.343 19.949 1.00 97.06 183 ALA A O 1
ATOM 1369 N N . LEU A 1 184 ? -1.424 4.453 20.688 1.00 95.94 184 LEU A N 1
ATOM 1370 C CA . LEU A 1 184 ? 0.003 4.529 20.987 1.00 95.94 184 LEU A CA 1
ATOM 1371 C C . LEU A 1 184 ? 0.401 3.510 22.061 1.00 95.94 184 LEU A C 1
ATOM 1373 O O . LEU A 1 184 ? 1.430 2.851 21.919 1.00 95.94 184 LEU A O 1
ATOM 1377 N N . ARG A 1 185 ? -0.410 3.365 23.119 1.00 96.56 185 ARG A N 1
ATOM 1378 C CA . ARG A 1 185 ? -0.171 2.382 24.188 1.00 96.56 185 ARG A CA 1
ATOM 1379 C C . ARG A 1 185 ? -0.344 0.938 23.719 1.00 96.56 185 ARG A C 1
ATOM 1381 O O . ARG A 1 185 ? 0.415 0.083 24.164 1.00 96.56 185 ARG A O 1
ATOM 1388 N N . ALA A 1 186 ? -1.331 0.665 22.868 1.00 94.50 186 ALA A N 1
ATOM 1389 C CA . ALA A 1 186 ? -1.686 -0.695 22.461 1.00 94.50 186 ALA A CA 1
ATOM 1390 C C . ALA A 1 186 ? -0.908 -1.203 21.234 1.00 94.50 186 ALA A C 1
ATOM 1392 O O . ALA A 1 186 ? -0.543 -2.373 21.180 1.00 94.50 186 ALA A O 1
ATOM 1393 N N . SER A 1 187 ? -0.666 -0.331 20.255 1.00 90.94 187 SER A N 1
ATOM 1394 C CA . SER A 1 187 ? -0.200 -0.687 18.904 1.00 90.94 187 SER A CA 1
ATOM 1395 C C . SER A 1 187 ? 1.051 0.082 18.466 1.00 90.94 187 SER A C 1
ATOM 1397 O O . SER A 1 187 ? 1.599 -0.179 17.397 1.00 90.94 187 SER A O 1
ATOM 1399 N N . GLY A 1 188 ? 1.533 1.015 19.291 1.00 93.81 188 GLY A N 1
ATOM 1400 C CA . GLY A 1 188 ? 2.778 1.735 19.058 1.00 93.81 188 GLY A CA 1
ATOM 1401 C C . GLY A 1 188 ? 2.657 2.920 18.096 1.00 93.81 188 GLY A C 1
ATOM 1402 O O . GLY A 1 188 ? 1.588 3.283 17.603 1.00 93.81 188 GLY A O 1
ATOM 1403 N N . ARG A 1 189 ? 3.797 3.577 17.863 1.00 92.12 189 ARG A N 1
ATOM 1404 C CA . ARG A 1 189 ? 3.873 4.849 17.121 1.00 92.12 189 ARG A CA 1
ATOM 1405 C C . ARG A 1 189 ? 3.541 4.699 15.641 1.00 92.12 189 ARG A C 1
ATOM 1407 O O . ARG A 1 189 ? 2.976 5.628 15.069 1.00 92.12 189 ARG A O 1
ATOM 1414 N N . ASP A 1 190 ? 3.869 3.556 15.051 1.00 89.38 190 ASP A N 1
ATOM 1415 C CA . ASP A 1 190 ? 3.682 3.326 13.620 1.00 89.38 190 ASP A CA 1
ATOM 1416 C C . ASP A 1 190 ? 2.199 3.200 13.275 1.00 89.38 190 ASP A C 1
ATOM 1418 O O . ASP A 1 190 ? 1.741 3.840 12.335 1.00 89.38 190 ASP A O 1
ATOM 1422 N N . ALA A 1 191 ? 1.412 2.493 14.095 1.00 91.81 191 ALA A N 1
ATOM 1423 C CA . ALA A 1 191 ? -0.039 2.412 13.927 1.00 91.81 191 ALA A CA 1
ATOM 1424 C C . ALA A 1 191 ? -0.695 3.803 13.951 1.00 91.81 191 ALA A C 1
ATOM 1426 O O . ALA A 1 191 ? -1.510 4.128 13.086 1.00 91.81 191 ALA A O 1
ATOM 1427 N N . VAL A 1 192 ? -0.286 4.655 14.900 1.00 95.19 192 VAL A N 1
ATOM 1428 C CA . VAL A 1 192 ? -0.751 6.047 14.974 1.00 95.19 192 VAL A CA 1
ATOM 1429 C C . VAL A 1 192 ? -0.316 6.821 13.731 1.00 95.19 192 VAL A C 1
ATOM 1431 O O . VAL A 1 192 ? -1.146 7.465 13.098 1.00 95.19 192 VAL A O 1
ATOM 1434 N N . TYR A 1 193 ? 0.957 6.732 13.337 1.00 94.38 193 TYR A N 1
ATOM 1435 C CA . TYR A 1 193 ? 1.472 7.411 12.148 1.00 94.38 193 TYR A CA 1
ATOM 1436 C C . TYR A 1 193 ? 0.693 7.028 10.884 1.00 94.38 193 TYR A C 1
ATOM 1438 O O . TYR A 1 193 ? 0.236 7.913 10.155 1.00 94.38 193 TYR A O 1
ATOM 1446 N N . TYR A 1 194 ? 0.497 5.732 10.644 1.00 93.31 194 TYR A N 1
ATOM 1447 C CA . TYR A 1 194 ? -0.220 5.244 9.476 1.00 93.31 194 TYR A CA 1
ATOM 1448 C C . TYR A 1 194 ? -1.679 5.705 9.465 1.00 93.31 194 TYR A C 1
ATOM 1450 O O . TYR A 1 194 ? -2.202 6.111 8.428 1.00 93.31 194 TYR A O 1
ATOM 1458 N N . ALA A 1 195 ? -2.332 5.703 10.624 1.00 96.62 195 ALA A N 1
ATOM 1459 C CA . ALA A 1 195 ? -3.719 6.119 10.752 1.00 96.62 195 ALA A CA 1
ATOM 1460 C C . ALA A 1 195 ? -3.945 7.631 10.634 1.00 96.62 195 ALA A C 1
ATOM 1462 O O . ALA A 1 195 ? -5.012 8.041 10.181 1.00 96.62 195 ALA A O 1
ATOM 1463 N N . THR A 1 196 ? -2.977 8.467 11.029 1.00 96.31 196 THR A N 1
ATOM 1464 C CA . THR A 1 196 ? -3.212 9.912 11.212 1.00 96.31 196 THR A CA 1
ATOM 1465 C C . THR A 1 196 ? -2.313 10.817 10.371 1.00 96.31 196 THR A C 1
ATOM 1467 O O . THR A 1 196 ? -2.614 12.001 10.204 1.00 96.31 196 THR A O 1
ATOM 1470 N N . ARG A 1 197 ? -1.204 10.309 9.823 1.00 94.06 197 ARG A N 1
ATOM 1471 C CA . ARG A 1 197 ? -0.194 11.140 9.134 1.00 94.06 197 ARG A CA 1
ATOM 1472 C C . ARG A 1 197 ? 0.309 10.590 7.808 1.00 94.06 197 ARG A C 1
ATOM 1474 O O . ARG A 1 197 ? 1.019 11.322 7.113 1.00 94.06 197 ARG A O 1
ATOM 1481 N N . LEU A 1 198 ? -0.037 9.352 7.454 1.00 93.69 198 LEU A N 1
ATOM 1482 C CA . LEU A 1 198 ? 0.355 8.764 6.177 1.00 93.69 198 LEU A CA 1
ATOM 1483 C C . LEU A 1 198 ? -0.074 9.658 5.010 1.00 93.69 198 LEU A C 1
ATOM 1485 O O . LEU A 1 198 ? -1.163 10.239 5.016 1.00 93.69 198 LEU A O 1
ATOM 1489 N N . ARG A 1 199 ? 0.798 9.775 4.009 1.00 91.12 199 ARG A N 1
ATOM 1490 C CA . ARG A 1 199 ? 0.538 10.542 2.793 1.00 91.12 199 ARG A CA 1
ATOM 1491 C C . ARG A 1 199 ? 0.330 9.593 1.625 1.00 91.12 199 ARG A C 1
ATOM 1493 O O . ARG A 1 199 ? 1.132 8.686 1.418 1.00 91.12 199 ARG A O 1
ATOM 1500 N N . GLY A 1 200 ? -0.710 9.863 0.844 1.00 90.25 200 GLY A N 1
ATOM 1501 C CA . GLY A 1 200 ? -0.972 9.134 -0.388 1.00 90.25 200 GLY A CA 1
ATOM 1502 C C . GLY A 1 200 ? 0.090 9.411 -1.452 1.00 90.25 200 GLY A C 1
ATOM 1503 O O . GLY A 1 200 ? 0.771 10.440 -1.427 1.00 90.25 200 GLY A O 1
ATOM 1504 N N . ALA A 1 201 ? 0.196 8.494 -2.407 1.00 90.00 201 ALA A N 1
ATOM 1505 C CA . ALA A 1 201 ? 1.089 8.595 -3.551 1.00 90.00 201 ALA A CA 1
ATOM 1506 C C . ALA A 1 201 ? 0.303 8.870 -4.844 1.00 90.00 201 ALA A C 1
ATOM 1508 O O . ALA A 1 201 ? -0.834 8.434 -5.007 1.00 90.00 201 ALA A O 1
ATOM 1509 N N . SER A 1 202 ? 0.930 9.584 -5.784 1.00 90.00 202 SER A N 1
ATOM 1510 C CA . SER A 1 202 ? 0.409 9.780 -7.144 1.00 90.00 202 SER A CA 1
ATOM 1511 C C . SER A 1 202 ? 1.095 8.826 -8.115 1.00 90.00 202 SER A C 1
ATOM 1513 O O . SER A 1 202 ? 2.321 8.720 -8.094 1.00 90.00 202 SER A O 1
ATOM 1515 N N . ASN A 1 203 ? 0.322 8.190 -8.998 1.00 92.62 203 ASN A N 1
ATOM 1516 C CA . ASN A 1 203 ? 0.811 7.296 -10.052 1.00 92.62 203 ASN A CA 1
ATOM 1517 C C . ASN A 1 203 ? 0.952 7.980 -11.427 1.00 92.62 203 ASN A C 1
ATOM 1519 O O . ASN A 1 203 ? 1.139 7.297 -12.431 1.00 92.62 203 ASN A O 1
ATOM 1523 N N . GLU A 1 204 ? 0.867 9.312 -11.512 1.00 95.31 204 GLU A N 1
ATOM 1524 C CA . GLU A 1 204 ? 0.855 10.039 -12.794 1.00 95.31 204 GLU A CA 1
ATOM 1525 C C . GLU A 1 204 ? 2.044 9.705 -13.700 1.00 95.31 204 GLU A C 1
ATOM 1527 O O . GLU A 1 204 ? 1.883 9.560 -14.913 1.00 95.31 204 GLU A O 1
ATOM 1532 N N . LYS A 1 205 ? 3.238 9.543 -13.117 1.00 91.75 205 LYS A N 1
ATOM 1533 C CA . LYS A 1 205 ? 4.430 9.135 -13.867 1.00 91.75 205 LYS A CA 1
ATOM 1534 C C . LYS A 1 205 ? 4.272 7.725 -14.444 1.00 91.75 205 LYS A C 1
ATOM 1536 O O . LYS A 1 205 ? 4.479 7.545 -15.638 1.00 91.75 205 LYS A O 1
ATOM 1541 N N . ALA A 1 206 ? 3.844 6.757 -13.630 1.00 92.06 206 ALA A N 1
ATOM 1542 C CA . ALA A 1 206 ? 3.608 5.381 -14.073 1.00 92.06 206 ALA A CA 1
ATOM 1543 C C . ALA A 1 206 ? 2.535 5.318 -15.171 1.00 92.06 206 ALA A C 1
ATOM 1545 O O . ALA A 1 206 ? 2.708 4.639 -16.177 1.00 92.06 206 ALA A O 1
ATOM 1546 N N . ARG A 1 207 ? 1.453 6.095 -15.044 1.00 93.88 207 ARG A N 1
ATOM 1547 C CA . ARG A 1 207 ? 0.397 6.165 -16.067 1.00 93.88 207 ARG A CA 1
ATOM 1548 C C . ARG A 1 207 ? 0.899 6.689 -17.410 1.00 93.88 207 ARG A C 1
ATOM 1550 O O . ARG A 1 207 ? 0.415 6.232 -18.443 1.00 93.88 207 ARG A O 1
ATOM 1557 N N . ARG A 1 208 ? 1.811 7.666 -17.388 1.00 94.19 208 ARG A N 1
ATOM 1558 C CA . ARG A 1 208 ? 2.370 8.306 -18.586 1.00 94.19 208 ARG A CA 1
ATOM 1559 C C . ARG A 1 208 ? 3.447 7.456 -19.256 1.00 94.19 208 ARG A C 1
ATOM 1561 O O . ARG A 1 208 ? 3.482 7.404 -20.476 1.00 94.19 208 ARG A O 1
ATOM 1568 N N . GLU A 1 209 ? 4.335 6.857 -18.469 1.00 92.69 209 GLU A N 1
ATOM 1569 C CA . GLU A 1 209 ? 5.573 6.244 -18.976 1.00 92.69 209 GLU A CA 1
ATOM 1570 C C . GLU A 1 209 ? 5.513 4.712 -19.045 1.00 92.69 209 GLU A C 1
ATOM 1572 O O . GLU A 1 209 ? 6.231 4.132 -19.849 1.00 92.69 209 GLU A O 1
ATOM 1577 N N . LEU A 1 210 ? 4.638 4.065 -18.264 1.00 90.69 210 LEU A N 1
ATOM 1578 C CA . LEU A 1 210 ? 4.433 2.605 -18.275 1.00 90.69 210 LEU A CA 1
ATOM 1579 C C . LEU A 1 210 ? 3.089 2.195 -18.894 1.00 90.69 210 LEU A C 1
ATOM 1581 O O . LEU A 1 210 ? 2.703 1.036 -18.809 1.00 90.69 210 LEU A O 1
ATOM 1585 N N . ASP A 1 211 ? 2.320 3.163 -19.404 1.00 91.75 211 ASP A N 1
ATOM 1586 C CA . ASP A 1 211 ? 0.895 3.008 -19.723 1.00 91.75 211 ASP A CA 1
ATOM 1587 C C . ASP A 1 211 ? 0.091 2.339 -18.589 1.00 91.75 211 ASP A C 1
ATOM 1589 O O . ASP A 1 211 ? -0.875 1.612 -18.806 1.00 91.75 211 ASP A O 1
ATOM 1593 N N . PHE A 1 212 ? 0.484 2.587 -17.336 1.00 93.62 212 PHE A N 1
ATOM 1594 C CA . PHE A 1 212 ? -0.111 1.908 -16.191 1.00 93.62 212 PHE A CA 1
ATOM 1595 C C . PHE A 1 212 ? -1.602 2.258 -16.061 1.00 93.62 212 PHE A C 1
ATOM 1597 O O . PHE A 1 212 ? -1.974 3.437 -16.012 1.00 93.62 212 PHE A O 1
ATOM 1604 N N . ARG A 1 213 ? -2.471 1.243 -16.028 1.00 94.19 213 ARG A N 1
ATOM 1605 C CA . ARG A 1 213 ? -3.934 1.369 -15.889 1.00 94.19 213 ARG A CA 1
ATOM 1606 C C . ARG A 1 213 ? -4.434 0.400 -14.811 1.00 94.19 213 ARG A C 1
ATOM 1608 O O . ARG A 1 213 ? -4.962 -0.654 -15.153 1.00 94.19 213 ARG A O 1
ATOM 1615 N N . PRO A 1 214 ? -4.233 0.730 -13.525 1.00 93.19 214 PRO A N 1
ATOM 1616 C CA . PRO A 1 214 ? -4.605 -0.164 -12.438 1.00 93.19 214 PRO A CA 1
ATOM 1617 C C . PRO A 1 214 ? -6.119 -0.330 -12.327 1.00 93.19 214 PRO A C 1
ATOM 1619 O O . PRO A 1 214 ? -6.892 0.574 -12.668 1.00 93.19 214 PRO A O 1
ATOM 1622 N N . ARG A 1 215 ? -6.533 -1.473 -11.784 1.00 91.44 215 ARG A N 1
ATOM 1623 C CA . ARG A 1 215 ? -7.912 -1.714 -11.368 1.00 91.44 215 ARG A CA 1
ATOM 1624 C C . ARG A 1 215 ? -8.274 -0.779 -10.207 1.00 91.44 215 ARG A C 1
ATOM 1626 O O . ARG A 1 215 ? -7.425 -0.488 -9.359 1.00 91.44 215 ARG A O 1
ATOM 1633 N N . PRO A 1 216 ? -9.530 -0.312 -10.138 1.00 85.25 216 PRO A N 1
ATOM 1634 C CA . PRO A 1 216 ? -9.985 0.473 -9.001 1.00 85.25 216 PRO A CA 1
ATOM 1635 C C . PRO A 1 216 ? -10.116 -0.389 -7.737 1.00 85.25 216 PRO A C 1
ATOM 1637 O O . PRO A 1 216 ? -10.420 -1.576 -7.820 1.00 85.25 216 PRO A O 1
ATOM 1640 N N . LEU A 1 217 ? -9.974 0.239 -6.566 1.00 84.00 217 LEU A N 1
ATOM 1641 C CA . LEU A 1 217 ? -10.241 -0.366 -5.256 1.00 84.00 217 LEU A CA 1
ATOM 1642 C C . LEU A 1 217 ? -11.656 -0.967 -5.173 1.00 84.00 217 LEU A C 1
ATOM 1644 O O . LEU A 1 217 ? -12.653 -0.243 -5.096 1.00 84.00 217 LEU A O 1
ATOM 1648 N N . GLU A 1 218 ? -11.726 -2.298 -5.134 1.00 82.88 218 GLU A N 1
ATOM 1649 C CA . GLU A 1 218 ? -12.976 -3.064 -5.236 1.00 82.88 218 GLU A CA 1
ATOM 1650 C C . GLU A 1 218 ? -13.999 -2.703 -4.154 1.00 82.88 218 GLU A C 1
ATOM 1652 O O . GLU A 1 218 ? -15.181 -2.545 -4.437 1.00 82.88 218 GLU A O 1
ATOM 1657 N N . TRP A 1 219 ? -13.554 -2.522 -2.912 1.00 82.69 219 TRP A N 1
ATOM 1658 C CA . TRP A 1 219 ? -14.448 -2.271 -1.778 1.00 82.69 219 TRP A CA 1
ATOM 1659 C C . TRP A 1 219 ? -14.866 -0.804 -1.616 1.00 82.69 219 TRP A C 1
ATOM 1661 O O . TRP A 1 219 ? -15.763 -0.520 -0.828 1.00 82.69 219 TRP A O 1
ATOM 1671 N N . ILE A 1 220 ? -14.252 0.141 -2.339 1.00 78.56 220 ILE A N 1
ATOM 1672 C CA . ILE A 1 220 ? -14.662 1.559 -2.306 1.00 78.56 220 ILE A CA 1
ATOM 1673 C C . ILE A 1 220 ? -15.730 1.849 -3.369 1.00 78.56 220 ILE A C 1
ATOM 1675 O O . ILE A 1 220 ? -16.599 2.693 -3.151 1.00 78.56 220 ILE A O 1
ATOM 1679 N N . LEU A 1 221 ? -15.696 1.156 -4.511 1.00 61.84 221 LEU A N 1
ATOM 1680 C CA . LEU A 1 221 ? -16.651 1.381 -5.598 1.00 61.84 221 LEU A CA 1
ATOM 1681 C C . LEU A 1 221 ? -18.058 0.846 -5.322 1.00 61.84 221 LEU A C 1
ATOM 1683 O O . LEU A 1 221 ? -19.017 1.420 -5.837 1.00 61.84 221 LEU A O 1
ATOM 1687 N N . ASP A 1 222 ? -18.190 -0.164 -4.462 1.00 54.25 222 ASP A N 1
ATOM 1688 C CA . ASP A 1 222 ? -19.485 -0.734 -4.058 1.00 54.25 222 ASP A CA 1
ATOM 1689 C C . ASP A 1 222 ? -20.397 0.270 -3.314 1.00 54.25 222 ASP A C 1
ATOM 1691 O O . ASP A 1 222 ? -21.556 -0.006 -3.041 1.00 54.25 222 ASP A O 1
ATOM 1695 N N . GLN A 1 223 ? -19.898 1.476 -3.017 1.00 49.81 223 GLN A N 1
ATOM 1696 C CA . GLN A 1 223 ? -20.629 2.564 -2.355 1.00 49.81 223 GLN A CA 1
ATOM 1697 C C . GLN A 1 223 ? -21.435 3.455 -3.324 1.00 49.81 223 GLN A C 1
ATOM 1699 O O . GLN A 1 223 ? -22.096 4.385 -2.873 1.00 49.81 223 GLN A O 1
ATOM 1704 N N . ARG A 1 224 ? -21.337 3.261 -4.651 1.00 43.53 224 ARG A N 1
ATOM 1705 C CA . ARG A 1 224 ? -22.044 4.094 -5.655 1.00 43.53 224 ARG A CA 1
ATOM 1706 C C . ARG A 1 224 ? -23.386 3.515 -6.123 1.00 43.53 224 ARG A C 1
ATOM 1708 O O . ARG A 1 224 ? -23.986 4.084 -7.033 1.00 43.53 224 ARG A O 1
ATOM 1715 N N . SER A 1 225 ? -23.826 2.408 -5.533 1.00 34.16 225 SER A N 1
ATOM 1716 C CA . SER A 1 225 ? -25.008 1.655 -5.972 1.00 34.16 225 SER A CA 1
ATOM 1717 C C . SER A 1 225 ? -26.224 1.778 -5.044 1.00 34.16 225 SER A C 1
ATOM 1719 O O . SER A 1 225 ? -27.227 1.126 -5.324 1.00 34.16 225 SER A O 1
ATOM 1721 N N . ASP A 1 226 ? -26.162 2.628 -4.013 1.00 35.41 226 ASP A N 1
ATOM 1722 C CA . ASP A 1 226 ? -27.265 2.892 -3.071 1.00 35.41 226 ASP A CA 1
ATOM 1723 C C . ASP A 1 226 ? -27.783 4.337 -3.167 1.00 35.41 226 ASP A C 1
ATOM 1725 O O . ASP A 1 226 ? -26.949 5.277 -3.161 1.00 35.41 226 ASP A O 1
#

Foldseek 3Di:
DDDDDDDDDDDDDDDDDDDDPPPPDDDPDDDDPQKDKAWDDWAAPPPDPPDIDTDIDIGGDVVDDDDDDDDDPPDDDDDDDPDDDDPAPAPQAEDDPPHCQDLPDHVVVCQQVLVQAQEDVQQAWDFYAYPVLVVLLSVLVVPFDDDYAHSGQQDTHGRQQVSQLSCVVSVHPGRHYDYLVVCCVPPNDVSSCNRPPHDDDGRVVSCVTSVRNTDDDPSNVVVPPD

pLDDT: mean 74.48, std 23.58, range [22.64, 98.5]

Organism: NCBI:txid2823807

Radius of gyration: 32.22 Å; chains: 1; bounding box: 115×28×54 Å

Sequence (226 aa):
MAAREAKENEYNEYQIPCAAVAIATAMPAAAEDGETVTPYFNLAISNIPGKSLFVQFVDQCRGGASASHAHAKSAFVFAYVLSGEIDSQVNEFFYGPGTWYPREGDIGDQVRQQQVPIIGEGQGVYSFVHIDDAAGATAAALDCPPGAYNIVDGNPSPQHLWLTAFARAAGAPAPPRVSEEEALRASGRDAVYYATRLRGASNEKARRELDFRPRPLEWILDQRSD